Protein AF-D2VV42-F1 (afdb_monomer_lite)

pLDDT: mean 76.94, std 21.97, range [27.59, 98.25]

Radius of gyration: 20.81 Å; chains: 1; bounding box: 46×70×50 Å

Organism: Naegleria gruberi (NCBI:txid5762)

Foldseek 3Di:
DDDDPPVVVVVVVVVVVVVVVLVVVLLLQQLPLPQPVVQDDDDDDPDPQRQQVSQVVSVVVSPDPFWAKKWDAFPVGWIKMKGQLPDPLQVQPPPSVVARIKIFTQDVVVVAQWTFIFGADPVSGTDDTPDIDPDGRRRCPDPLFVPAQAKDDWDADPNGAIWIKHWHDDPTGIMIITGHCVGRCSVVPVPPRVDDSPDPSDNDD

Sequence (205 aa):
MKPTSQLAILLVCALLVSLSHAADDCLDNSYAIPTASLITVNGIPSTVDEGFSILWNTGLKIKSPYFVNIYYGLNNGNFFLLKNCKSTANNGNAYCGTNNFLAYIRHSSNGHNKRVIHQVYSNGTLAERIGLESDDYNTVSKGWYVKADNWTDVYQFASGGSGRTFCKSFSNGVIAVDRDAREPCSACLENSYSVPASRVLQCLN

Structure (mmCIF, N/CA/C/O backbone):
data_AF-D2VV42-F1
#
_entry.id   AF-D2VV42-F1
#
loop_
_atom_site.group_PDB
_atom_site.id
_atom_site.type_symbol
_atom_site.label_atom_id
_atom_site.label_alt_id
_atom_site.label_comp_id
_atom_site.label_asym_id
_atom_site.label_entity_id
_atom_site.label_seq_id
_atom_site.pdbx_PDB_ins_code
_atom_site.Cartn_x
_atom_site.Cartn_y
_atom_site.Cartn_z
_atom_site.occupancy
_atom_site.B_iso_or_equiv
_atom_site.auth_seq_id
_atom_site.auth_comp_id
_atom_site.auth_asym_id
_atom_site.auth_atom_id
_atom_site.pdbx_PDB_model_num
ATOM 1 N N . MET A 1 1 ? 32.390 -54.773 -34.684 1.00 47.22 1 MET A N 1
ATOM 2 C CA . MET A 1 1 ? 32.080 -54.220 -33.348 1.00 47.22 1 MET A CA 1
ATOM 3 C C . MET A 1 1 ? 31.749 -52.741 -33.505 1.00 47.22 1 MET A C 1
ATOM 5 O O . MET A 1 1 ? 32.615 -51.995 -33.935 1.00 47.22 1 MET A O 1
ATOM 9 N N . LYS A 1 2 ? 30.500 -52.330 -33.260 1.00 50.59 2 LYS A N 1
ATOM 10 C CA . LYS A 1 2 ? 30.075 -50.918 -33.275 1.00 50.59 2 LYS A CA 1
ATOM 11 C C . LYS A 1 2 ? 29.173 -50.651 -32.066 1.00 50.59 2 LYS A C 1
ATOM 13 O O . LYS A 1 2 ? 28.019 -51.068 -32.105 1.00 50.59 2 LYS A O 1
ATOM 18 N N . PRO A 1 3 ? 29.658 -49.949 -31.032 1.00 48.72 3 PRO A N 1
ATOM 19 C CA . PRO A 1 3 ? 28.804 -49.298 -30.056 1.00 48.72 3 PRO A CA 1
ATOM 20 C C . PRO A 1 3 ? 29.020 -47.780 -30.154 1.00 48.72 3 PRO A C 1
ATOM 22 O O . PRO A 1 3 ? 29.969 -47.244 -29.596 1.00 48.72 3 PRO A O 1
ATOM 25 N N . THR A 1 4 ? 28.164 -47.075 -30.891 1.00 54.50 4 THR A N 1
ATOM 26 C CA . THR A 1 4 ? 28.181 -45.595 -30.948 1.00 54.50 4 THR A CA 1
ATOM 27 C C . THR A 1 4 ? 26.821 -44.957 -30.660 1.00 54.50 4 THR A C 1
ATOM 29 O O . THR A 1 4 ? 26.697 -43.741 -30.714 1.00 54.50 4 THR A O 1
ATOM 32 N N . SER A 1 5 ? 25.801 -45.735 -30.289 1.00 52.34 5 SER A N 1
ATOM 33 C CA . SER A 1 5 ? 24.443 -45.223 -30.044 1.00 52.34 5 SER A CA 1
ATOM 34 C C . SER A 1 5 ? 24.108 -44.942 -28.574 1.00 52.34 5 SER A C 1
ATOM 36 O O . SER A 1 5 ? 23.157 -44.215 -28.309 1.00 52.34 5 SER A O 1
ATOM 38 N N . GLN A 1 6 ? 24.874 -45.455 -27.604 1.00 47.38 6 GLN A N 1
ATOM 39 C CA . GLN A 1 6 ? 24.572 -45.242 -26.177 1.00 47.38 6 GLN A CA 1
ATOM 40 C C . GLN A 1 6 ? 25.136 -43.928 -25.610 1.00 47.38 6 GLN A C 1
ATOM 42 O O . GLN A 1 6 ? 24.571 -43.382 -24.665 1.00 47.38 6 GLN A O 1
ATOM 47 N N . LEU A 1 7 ? 26.189 -43.365 -26.215 1.00 46.41 7 LEU A N 1
ATOM 48 C CA . LEU A 1 7 ? 26.798 -42.115 -25.742 1.00 46.41 7 LEU A CA 1
ATOM 49 C C . LEU A 1 7 ? 25.931 -40.876 -26.051 1.00 46.41 7 LEU A C 1
ATOM 51 O O . LEU A 1 7 ? 25.959 -39.901 -25.307 1.00 46.41 7 LEU A O 1
ATOM 55 N N . ALA A 1 8 ? 25.116 -40.929 -27.110 1.00 49.75 8 ALA A N 1
ATOM 56 C CA . ALA A 1 8 ? 24.238 -39.824 -27.500 1.00 49.75 8 ALA A CA 1
ATOM 57 C C . ALA A 1 8 ? 23.017 -39.668 -26.571 1.00 49.75 8 ALA A C 1
ATOM 59 O O . ALA A 1 8 ? 22.575 -38.552 -26.321 1.00 49.75 8 ALA A O 1
ATOM 60 N N . ILE A 1 9 ? 22.495 -40.767 -26.015 1.00 47.28 9 ILE A N 1
ATOM 61 C CA . ILE A 1 9 ? 21.303 -40.743 -25.146 1.00 47.28 9 ILE A CA 1
ATOM 62 C C . ILE A 1 9 ? 21.648 -40.198 -23.749 1.00 47.28 9 ILE A C 1
ATOM 64 O O . ILE A 1 9 ? 20.883 -39.423 -23.179 1.00 47.28 9 ILE A O 1
ATOM 68 N N . LEU A 1 10 ? 22.836 -40.520 -23.227 1.00 42.53 10 LEU A N 1
ATOM 69 C CA . LEU A 1 10 ? 23.324 -39.985 -21.950 1.00 42.53 10 LEU A CA 1
ATOM 70 C C . LEU A 1 10 ? 23.607 -38.474 -22.007 1.00 42.53 10 LEU A C 1
ATOM 72 O O . LEU A 1 10 ? 23.344 -37.771 -21.033 1.00 42.53 10 LEU A O 1
ATOM 76 N N . LEU A 1 11 ? 24.070 -37.960 -23.152 1.00 41.50 11 LEU A N 1
ATOM 77 C CA . LEU A 1 11 ? 24.332 -36.529 -23.331 1.00 41.50 11 LEU A CA 1
ATOM 78 C C . LEU A 1 11 ? 23.033 -35.701 -23.400 1.00 41.50 11 LEU A C 1
ATOM 80 O O . LEU A 1 11 ? 22.977 -34.606 -22.848 1.00 41.50 11 LEU A O 1
ATOM 84 N N . VAL A 1 12 ? 21.969 -36.240 -24.009 1.00 46.31 12 VAL A N 1
ATOM 85 C CA . VAL A 1 12 ? 20.653 -35.574 -24.086 1.00 46.31 12 VAL A CA 1
ATOM 86 C C . VAL A 1 12 ? 19.953 -35.541 -22.722 1.00 46.31 12 VAL A C 1
ATOM 88 O O . VAL A 1 12 ? 19.378 -34.515 -22.364 1.00 46.31 12 VAL A O 1
ATOM 91 N N . CYS A 1 13 ? 20.061 -36.600 -21.911 1.00 38.47 13 CYS A N 1
ATOM 92 C CA . CYS A 1 13 ? 19.528 -36.581 -20.544 1.00 38.47 13 CYS A CA 1
ATOM 93 C C . CYS A 1 13 ? 20.287 -35.606 -19.627 1.00 38.47 13 CYS A C 1
ATOM 95 O O . CYS A 1 13 ? 19.654 -34.909 -18.840 1.00 38.47 13 CYS A O 1
ATOM 97 N N . ALA A 1 14 ? 21.614 -35.489 -19.750 1.00 39.91 14 ALA A N 1
ATOM 98 C CA . ALA A 1 14 ? 22.390 -34.528 -18.959 1.00 39.91 14 ALA A CA 1
ATOM 99 C C . ALA A 1 14 ? 22.075 -33.059 -19.322 1.00 39.91 14 ALA A C 1
ATOM 101 O O . ALA A 1 14 ? 22.026 -32.210 -18.434 1.00 39.91 14 ALA A O 1
ATOM 102 N N . LEU A 1 15 ? 21.801 -32.769 -20.601 1.00 37.22 15 LEU A N 1
ATOM 103 C CA . LEU A 1 15 ? 21.380 -31.439 -21.071 1.00 37.22 15 LEU A CA 1
ATOM 104 C C . LEU A 1 15 ? 19.936 -31.076 -20.680 1.00 37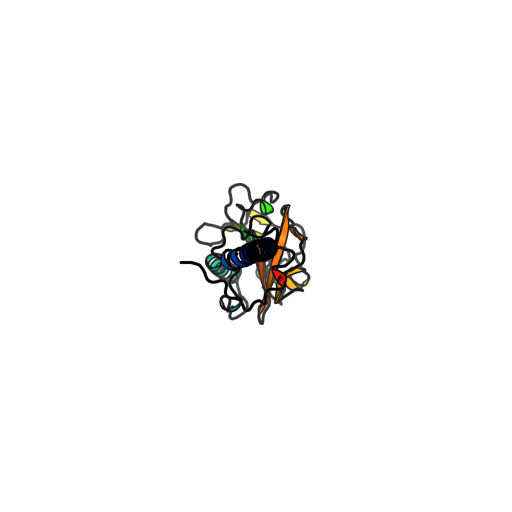.22 15 LEU A C 1
ATOM 106 O O . LEU A 1 15 ? 19.637 -29.905 -20.469 1.00 37.22 15 LEU A O 1
ATOM 110 N N . LEU A 1 16 ? 19.040 -32.059 -20.555 1.00 38.38 16 LEU A N 1
ATOM 111 C CA . LEU A 1 16 ? 17.678 -31.827 -20.057 1.00 38.38 16 LEU A CA 1
ATOM 112 C C . LEU A 1 16 ? 17.644 -31.615 -18.536 1.00 38.38 16 LEU A C 1
ATOM 114 O O . LEU A 1 16 ? 16.846 -30.817 -18.052 1.00 38.38 16 LEU A O 1
ATOM 118 N N . VAL A 1 17 ? 18.539 -32.268 -17.788 1.00 37.47 17 VAL A N 1
ATOM 119 C CA . VAL A 1 17 ? 18.659 -32.080 -16.333 1.00 37.47 17 VAL A CA 1
ATOM 120 C C . VAL A 1 17 ? 19.310 -30.735 -15.985 1.00 37.47 17 VAL A C 1
ATOM 122 O O . VAL A 1 17 ? 18.933 -30.120 -14.992 1.00 37.47 17 VAL A O 1
ATOM 125 N N . SER A 1 18 ? 20.233 -30.201 -16.789 1.00 39.84 18 SER A N 1
ATOM 126 C CA . SER A 1 18 ? 20.786 -28.858 -16.531 1.00 39.84 18 SER A CA 1
ATOM 127 C C . SER A 1 18 ? 19.789 -27.725 -16.817 1.00 39.84 18 SER A C 1
ATOM 129 O O . SER A 1 18 ? 19.848 -26.686 -16.162 1.00 39.84 18 SER A O 1
ATOM 131 N N . LEU A 1 19 ? 18.820 -27.934 -17.717 1.00 41.91 19 LEU A N 1
ATOM 132 C CA . LEU A 1 19 ? 17.713 -26.996 -17.948 1.00 41.91 19 LEU A CA 1
ATOM 133 C C . LEU A 1 19 ? 16.663 -27.013 -16.825 1.00 41.91 19 LEU A C 1
ATOM 135 O O . LEU A 1 19 ? 16.035 -25.984 -16.583 1.00 41.91 19 LEU A O 1
ATOM 139 N N . SER A 1 20 ? 16.488 -28.130 -16.107 1.00 43.78 20 SER A N 1
ATOM 140 C CA . SER A 1 20 ? 15.581 -28.178 -14.951 1.00 43.78 20 SER A CA 1
ATOM 141 C C . SER A 1 20 ? 16.165 -27.514 -13.698 1.00 43.78 20 SER A C 1
ATOM 143 O O . SER A 1 20 ? 15.404 -26.975 -12.905 1.00 43.78 20 SER A O 1
ATOM 145 N N . HIS A 1 21 ? 17.494 -27.469 -13.542 1.00 40.31 21 HIS A N 1
ATOM 146 C CA . HIS A 1 21 ? 18.133 -26.779 -12.409 1.00 40.31 21 HIS A CA 1
ATOM 147 C C . HIS A 1 21 ? 18.085 -25.247 -12.530 1.00 40.31 21 HIS A C 1
ATOM 149 O O . HIS A 1 21 ? 17.990 -24.561 -11.519 1.00 40.31 21 HIS A O 1
ATOM 155 N N . ALA A 1 22 ? 18.049 -24.695 -13.749 1.00 42.72 22 ALA A N 1
ATOM 156 C CA . ALA A 1 22 ? 17.851 -23.255 -13.948 1.00 42.72 22 ALA A CA 1
ATOM 157 C C . ALA A 1 22 ? 16.458 -22.769 -13.490 1.00 42.72 22 ALA A C 1
ATOM 159 O O . ALA A 1 22 ? 16.278 -21.587 -13.204 1.00 42.72 22 ALA A O 1
ATOM 160 N N . ALA A 1 23 ? 15.471 -23.670 -13.411 1.00 47.44 23 ALA A N 1
ATOM 161 C CA . ALA A 1 23 ? 14.153 -23.374 -12.852 1.00 47.44 23 ALA A CA 1
ATOM 162 C C . ALA A 1 23 ? 14.126 -23.454 -11.311 1.00 47.44 23 ALA A C 1
ATOM 164 O O . ALA A 1 23 ? 13.333 -22.744 -10.692 1.00 47.44 23 ALA A O 1
ATOM 165 N N . ASP A 1 24 ? 15.003 -24.257 -10.697 1.00 43.91 24 ASP A N 1
ATOM 166 C CA . ASP A 1 24 ? 15.130 -24.376 -9.237 1.00 43.91 24 ASP A CA 1
ATOM 167 C C . ASP A 1 24 ? 15.982 -23.242 -8.631 1.00 43.91 24 ASP A C 1
ATOM 169 O O . ASP A 1 24 ? 15.582 -22.663 -7.621 1.00 43.91 24 ASP A O 1
ATOM 173 N N . ASP A 1 25 ? 17.053 -22.799 -9.308 1.00 44.59 25 ASP A N 1
ATOM 174 C CA . ASP A 1 25 ? 17.853 -21.611 -8.918 1.00 44.59 25 ASP A CA 1
ATOM 175 C C . ASP A 1 25 ? 17.002 -20.336 -8.817 1.00 44.59 25 ASP A C 1
ATOM 177 O O . ASP A 1 25 ? 17.319 -19.380 -8.101 1.00 44.59 25 ASP A O 1
ATOM 181 N N . CYS A 1 26 ? 15.903 -20.324 -9.564 1.00 44.88 26 CYS A N 1
ATOM 182 C CA . CYS A 1 26 ? 14.943 -19.246 -9.577 1.00 44.88 26 CYS A CA 1
ATOM 183 C C . CYS A 1 26 ? 14.101 -19.158 -8.308 1.00 44.88 26 CYS A C 1
ATOM 185 O O . CYS A 1 26 ? 13.686 -18.070 -7.906 1.00 44.88 26 CYS A O 1
ATOM 187 N N . LEU A 1 27 ? 13.840 -20.299 -7.682 1.00 47.25 27 LEU A N 1
ATOM 188 C CA . LEU A 1 27 ? 13.101 -20.363 -6.437 1.00 47.25 27 LEU A CA 1
ATOM 189 C C . LEU A 1 27 ? 14.026 -19.952 -5.293 1.00 47.25 27 LEU A C 1
ATOM 191 O O . LEU A 1 27 ? 13.675 -19.026 -4.564 1.00 47.25 27 LEU A O 1
ATOM 195 N N . ASP A 1 28 ? 15.235 -20.508 -5.224 1.00 41.66 28 ASP A N 1
ATOM 196 C CA . ASP A 1 28 ? 16.198 -20.229 -4.148 1.00 41.66 28 ASP A CA 1
ATOM 197 C C . ASP A 1 28 ? 16.671 -18.761 -4.103 1.00 41.66 28 ASP A C 1
ATOM 199 O O . ASP A 1 28 ? 16.972 -18.243 -3.029 1.00 41.66 28 ASP A O 1
ATOM 203 N N . ASN A 1 29 ? 16.658 -18.053 -5.243 1.00 41.91 29 ASN A N 1
ATOM 204 C CA . ASN A 1 29 ? 17.020 -16.630 -5.332 1.00 41.91 29 ASN A CA 1
ATOM 205 C C . ASN A 1 29 ? 15.829 -15.671 -5.474 1.00 41.91 29 ASN A C 1
ATOM 207 O O . ASN A 1 29 ? 16.028 -14.450 -5.542 1.00 41.91 29 ASN A O 1
ATOM 211 N N . SER A 1 30 ? 14.592 -16.175 -5.532 1.00 48.41 30 SER A N 1
ATOM 212 C CA . SER A 1 30 ? 13.444 -15.277 -5.436 1.00 48.41 30 SER A CA 1
ATOM 213 C C . SER A 1 30 ? 13.401 -14.760 -4.004 1.00 48.41 30 SER A C 1
ATOM 215 O O . SER A 1 30 ? 13.319 -15.524 -3.045 1.00 48.41 30 SER A O 1
ATOM 217 N N . TYR A 1 31 ? 13.562 -13.445 -3.847 1.00 50.22 31 TYR A N 1
ATOM 218 C CA . TYR A 1 31 ? 13.507 -12.793 -2.545 1.00 50.22 31 TYR A CA 1
ATOM 219 C C . TYR A 1 31 ? 12.128 -13.077 -1.982 1.00 50.22 31 TYR A C 1
ATOM 221 O O . TYR A 1 31 ? 11.159 -12.435 -2.391 1.00 50.22 31 TYR A O 1
ATOM 229 N N . ALA A 1 32 ? 12.051 -14.084 -1.111 1.00 49.62 32 ALA A N 1
ATOM 230 C CA . ALA A 1 32 ? 10.801 -14.554 -0.568 1.00 49.62 32 ALA A CA 1
ATOM 231 C C . ALA A 1 32 ? 10.058 -13.339 -0.035 1.00 49.62 32 ALA A C 1
ATOM 233 O O . ALA A 1 32 ? 10.498 -12.699 0.925 1.00 49.62 32 ALA A O 1
ATOM 234 N N . ILE A 1 33 ? 8.927 -13.013 -0.663 1.00 53.41 33 ILE A N 1
ATOM 235 C CA . ILE A 1 33 ? 7.926 -12.223 0.030 1.00 53.41 33 ILE A CA 1
ATOM 236 C C . ILE A 1 33 ? 7.686 -13.026 1.308 1.00 53.41 33 ILE A C 1
ATOM 238 O O . ILE A 1 33 ? 7.358 -14.212 1.199 1.00 53.41 33 ILE A O 1
ATOM 242 N N . PRO A 1 34 ? 7.985 -12.454 2.488 1.00 50.44 34 PRO A N 1
ATOM 243 C CA . PRO A 1 34 ? 8.077 -13.196 3.723 1.00 50.44 34 PRO A CA 1
ATOM 244 C C . PRO A 1 34 ? 6.831 -14.052 3.843 1.00 50.44 34 PRO A C 1
ATOM 246 O O . PRO A 1 34 ? 5.708 -13.562 3.680 1.00 50.44 34 PRO A O 1
ATOM 249 N N . THR A 1 35 ? 7.050 -15.348 4.053 1.00 50.09 35 THR A N 1
ATOM 250 C CA . THR A 1 35 ? 5.963 -16.286 4.280 1.00 50.09 35 THR A CA 1
ATOM 251 C C . THR A 1 35 ? 5.057 -15.701 5.359 1.00 50.09 35 THR A C 1
ATOM 253 O O . THR A 1 35 ? 5.496 -15.029 6.296 1.00 50.09 35 THR A O 1
ATOM 256 N N . ALA A 1 36 ? 3.757 -15.908 5.184 1.00 44.34 36 ALA A N 1
ATOM 257 C CA . ALA A 1 36 ? 2.694 -15.307 5.982 1.00 44.34 36 ALA A CA 1
ATOM 258 C C . ALA A 1 36 ? 2.865 -15.392 7.510 1.00 44.34 36 ALA A C 1
ATOM 260 O O . ALA A 1 36 ? 2.247 -14.628 8.247 1.00 44.34 36 ALA A O 1
ATOM 261 N N . SER A 1 37 ? 3.707 -16.308 7.984 1.00 51.06 37 SER A N 1
ATOM 262 C CA . SER A 1 37 ? 4.097 -16.481 9.381 1.00 51.06 37 SER A CA 1
ATOM 263 C C . SER A 1 37 ? 4.819 -15.273 9.997 1.00 51.06 37 SER A C 1
ATOM 265 O O . SER A 1 37 ? 4.895 -15.189 11.219 1.00 51.06 37 SER A O 1
ATOM 267 N N . LEU A 1 38 ? 5.332 -14.322 9.204 1.00 51.59 38 LEU A N 1
ATOM 268 C CA . LEU A 1 38 ? 6.046 -13.139 9.714 1.00 51.59 38 LEU A CA 1
ATOM 269 C C . LEU A 1 38 ? 5.153 -11.925 10.024 1.00 51.59 38 LEU A C 1
ATOM 271 O O . LEU A 1 38 ? 5.652 -10.931 10.574 1.00 51.59 38 LEU A O 1
ATOM 275 N N . ILE A 1 39 ? 3.860 -12.001 9.694 1.00 57.41 39 ILE A N 1
ATOM 276 C CA . ILE A 1 39 ? 2.905 -10.892 9.798 1.00 57.41 39 ILE A CA 1
ATOM 277 C C . ILE A 1 39 ? 1.770 -11.295 10.749 1.00 57.41 39 ILE A C 1
ATOM 279 O O . ILE A 1 39 ? 0.619 -11.468 10.359 1.00 57.41 39 ILE A O 1
ATOM 283 N N . THR A 1 40 ? 2.092 -11.459 12.032 1.00 61.00 40 THR A N 1
ATOM 284 C CA . THR A 1 40 ? 1.061 -11.506 13.076 1.00 61.00 40 THR A CA 1
ATOM 285 C C . THR A 1 40 ? 0.677 -10.073 13.416 1.00 61.00 40 THR A C 1
ATOM 287 O O . THR A 1 40 ? 1.387 -9.399 14.162 1.00 61.00 40 THR A O 1
ATOM 290 N N . VAL A 1 41 ? -0.426 -9.585 12.846 1.00 67.25 41 VAL A N 1
ATOM 291 C CA . VAL A 1 41 ? -1.007 -8.300 13.249 1.00 67.25 41 VAL A CA 1
ATOM 292 C C . VAL A 1 41 ? -2.114 -8.560 14.258 1.00 67.25 41 VAL A C 1
ATOM 294 O O . VAL A 1 41 ? -3.165 -9.104 13.922 1.00 67.25 41 VAL A O 1
ATOM 297 N N . ASN A 1 42 ? -1.861 -8.184 15.509 1.00 75.00 42 ASN A N 1
ATOM 298 C CA . ASN A 1 42 ? -2.851 -8.267 16.573 1.00 75.00 42 ASN A CA 1
ATOM 299 C C . ASN A 1 42 ? -3.656 -6.966 16.606 1.00 75.00 42 ASN A C 1
ATOM 301 O O . ASN A 1 42 ? -3.121 -5.917 16.950 1.00 75.00 42 ASN A O 1
ATOM 305 N N . GLY A 1 43 ? -4.943 -7.051 16.274 1.00 78.69 43 GLY A N 1
ATOM 306 C CA . GLY A 1 43 ? -5.871 -5.923 16.355 1.00 78.69 43 GLY A CA 1
ATOM 307 C C . GLY A 1 43 ? -5.999 -5.098 15.074 1.00 78.69 43 GLY A C 1
ATOM 308 O O . GLY A 1 43 ? -5.382 -5.375 14.046 1.00 78.69 43 GLY A O 1
ATOM 309 N N . ILE A 1 44 ? -6.888 -4.110 15.136 1.00 87.69 44 ILE A N 1
ATOM 310 C CA . ILE A 1 44 ? -7.107 -3.109 14.090 1.00 87.69 44 ILE A CA 1
ATOM 311 C C . ILE A 1 44 ? -6.420 -1.835 14.584 1.00 87.69 44 ILE A C 1
ATOM 313 O O . ILE A 1 44 ? -6.759 -1.399 15.685 1.00 87.69 44 ILE A O 1
ATOM 317 N N . PRO A 1 45 ? -5.492 -1.233 13.817 1.00 91.94 45 PRO A N 1
ATOM 318 C CA . PRO A 1 45 ? -4.862 0.008 14.234 1.00 91.94 45 PRO A CA 1
ATOM 319 C C . PRO A 1 45 ? -5.926 1.081 14.458 1.00 91.94 45 PRO A C 1
ATOM 321 O O . PRO A 1 45 ? -6.817 1.286 13.627 1.00 91.94 45 PRO A O 1
ATOM 324 N N . SER A 1 46 ? -5.823 1.748 15.597 1.00 93.19 46 SER A N 1
ATOM 325 C CA . SER A 1 46 ? -6.725 2.819 16.016 1.00 93.19 46 SER A CA 1
ATOM 326 C C . SER A 1 46 ? -6.334 4.173 15.422 1.00 93.19 46 SER A C 1
ATOM 328 O O . SER A 1 46 ? -7.172 5.067 15.291 1.00 93.19 46 SER A O 1
ATOM 330 N N . THR A 1 47 ? -5.065 4.317 15.028 1.00 96.00 47 THR A N 1
ATOM 331 C CA . THR A 1 47 ? -4.499 5.549 14.476 1.00 96.00 47 THR A CA 1
ATOM 332 C C . THR A 1 47 ? -3.777 5.311 13.152 1.00 96.00 47 THR A C 1
ATOM 334 O O . THR A 1 47 ? -3.391 4.190 12.806 1.00 96.00 47 THR A O 1
ATOM 337 N N . VAL A 1 48 ? -3.564 6.403 12.413 1.00 95.75 48 VAL A N 1
ATOM 338 C CA . VAL A 1 48 ? -2.773 6.399 11.178 1.00 95.75 48 VAL A CA 1
ATOM 339 C C . VAL A 1 48 ? -1.333 5.948 11.444 1.00 95.75 48 VAL A C 1
ATOM 341 O O . VAL A 1 48 ? -0.827 5.090 10.721 1.00 95.75 48 VAL A O 1
ATOM 344 N N . ASP A 1 49 ? -0.706 6.473 12.497 1.00 94.81 49 ASP A N 1
ATOM 345 C CA . ASP A 1 49 ? 0.690 6.175 12.831 1.00 94.81 49 ASP A CA 1
ATOM 346 C C . ASP A 1 49 ? 0.885 4.716 13.245 1.00 94.81 49 ASP A C 1
ATOM 348 O O . ASP A 1 49 ? 1.854 4.077 12.831 1.00 94.81 49 ASP A O 1
ATOM 352 N N . GLU A 1 50 ? -0.056 4.154 14.007 1.00 93.69 50 GLU A N 1
ATOM 353 C CA . GLU A 1 50 ? -0.045 2.740 14.386 1.00 93.69 50 GLU A CA 1
ATOM 354 C C . GLU A 1 50 ? -0.144 1.839 13.146 1.00 93.69 50 GLU A C 1
ATOM 356 O O . GLU A 1 50 ? 0.687 0.949 12.944 1.00 93.69 50 GLU A O 1
ATOM 361 N N . GLY A 1 51 ? -1.121 2.105 12.272 1.00 92.31 51 GLY A N 1
ATOM 362 C CA . GLY A 1 51 ? -1.321 1.319 11.055 1.00 92.31 51 GLY A CA 1
ATOM 363 C C . GLY A 1 51 ? -0.146 1.415 10.085 1.00 92.31 51 GLY A C 1
ATOM 364 O O . GLY A 1 51 ? 0.267 0.406 9.509 1.00 92.31 51 GLY A O 1
ATOM 365 N N . PHE A 1 52 ? 0.447 2.603 9.949 1.00 94.12 52 PHE A N 1
ATOM 366 C CA . PHE A 1 52 ? 1.630 2.782 9.116 1.00 94.12 52 PHE A CA 1
ATOM 367 C C . PHE A 1 52 ? 2.878 2.129 9.719 1.00 94.12 52 PHE A C 1
ATOM 369 O O . PHE A 1 52 ? 3.640 1.502 8.988 1.00 94.12 52 PHE A O 1
ATOM 376 N N . SER A 1 53 ? 3.063 2.190 11.040 1.00 91.69 53 SER A N 1
ATOM 377 C CA . SER A 1 53 ? 4.187 1.530 11.718 1.00 91.69 53 SER A CA 1
ATOM 378 C C . SER A 1 53 ? 4.167 0.013 11.511 1.00 91.69 53 SER A C 1
ATOM 380 O O . SER A 1 53 ? 5.210 -0.594 11.263 1.00 91.69 53 SER A O 1
ATOM 382 N N . ILE A 1 54 ? 2.982 -0.609 11.542 1.00 88.62 54 ILE A N 1
ATOM 383 C CA . ILE A 1 54 ? 2.805 -2.035 11.218 1.00 88.62 54 ILE A CA 1
ATOM 384 C C . ILE A 1 54 ? 3.262 -2.325 9.781 1.00 88.62 54 ILE A C 1
ATOM 386 O O . ILE A 1 54 ? 4.031 -3.263 9.543 1.00 88.62 54 ILE A O 1
ATOM 390 N N . LEU A 1 55 ? 2.821 -1.506 8.823 1.00 90.25 55 LEU A N 1
ATOM 391 C CA . LEU A 1 55 ? 3.178 -1.653 7.413 1.00 90.25 55 LEU A CA 1
ATOM 392 C C . LEU A 1 55 ? 4.683 -1.459 7.177 1.00 90.25 55 LEU A C 1
ATOM 394 O O . LEU A 1 55 ? 5.306 -2.267 6.489 1.00 90.25 55 LEU A O 1
ATOM 398 N N . TRP A 1 56 ? 5.280 -0.426 7.773 1.00 90.25 56 TRP A N 1
ATOM 399 C CA . TRP A 1 56 ? 6.706 -0.128 7.660 1.00 90.25 56 TRP A CA 1
ATOM 400 C C . TRP A 1 56 ? 7.569 -1.260 8.219 1.00 90.25 56 TRP A C 1
ATOM 402 O O . TRP A 1 56 ? 8.456 -1.764 7.530 1.00 90.25 56 TRP A O 1
ATOM 412 N N . ASN A 1 57 ? 7.260 -1.730 9.430 1.00 86.00 57 ASN A N 1
ATOM 413 C CA . ASN A 1 57 ? 7.968 -2.851 10.050 1.00 86.00 57 ASN A CA 1
ATOM 414 C C . ASN A 1 57 ? 7.824 -4.142 9.238 1.00 86.00 57 ASN A C 1
ATOM 416 O O . ASN A 1 57 ? 8.748 -4.955 9.200 1.00 86.00 57 ASN A O 1
ATOM 420 N N . THR A 1 58 ? 6.690 -4.324 8.557 1.00 80.12 58 THR A N 1
ATOM 421 C CA . THR A 1 58 ? 6.523 -5.419 7.599 1.00 80.12 58 THR A CA 1
ATOM 422 C C . THR A 1 58 ? 7.450 -5.236 6.398 1.00 80.12 58 THR A C 1
ATOM 424 O O . THR A 1 58 ? 8.169 -6.166 6.046 1.00 80.12 58 THR A O 1
ATOM 427 N N . GLY A 1 59 ? 7.517 -4.034 5.820 1.00 77.31 59 GLY A N 1
ATOM 428 C CA . GLY A 1 59 ? 8.411 -3.724 4.702 1.00 77.31 59 GLY A CA 1
ATOM 429 C C . GLY A 1 59 ? 9.893 -3.923 5.008 1.00 77.31 59 GLY A C 1
ATOM 430 O O . GLY A 1 59 ? 10.607 -4.505 4.193 1.00 77.31 59 GLY A O 1
ATOM 431 N N . LEU A 1 60 ? 10.346 -3.548 6.207 1.00 73.75 60 LEU A N 1
ATOM 432 C CA . LEU A 1 60 ? 11.726 -3.792 6.646 1.00 73.75 60 LEU A CA 1
ATOM 433 C C . LEU A 1 60 ? 12.096 -5.283 6.662 1.00 73.75 60 LEU A C 1
ATOM 435 O O . LEU A 1 60 ? 13.250 -5.634 6.415 1.00 73.75 60 LEU A O 1
ATOM 439 N N . LYS A 1 61 ? 11.129 -6.169 6.929 1.00 70.19 61 LYS A N 1
ATOM 440 C CA . LYS A 1 61 ? 11.352 -7.622 6.919 1.00 70.19 61 LYS A CA 1
ATOM 441 C C . LYS A 1 61 ? 11.444 -8.201 5.511 1.00 70.19 61 LYS A C 1
ATOM 443 O O . LYS A 1 61 ? 12.107 -9.218 5.345 1.00 70.19 61 LYS A O 1
ATOM 448 N N . ILE A 1 62 ? 10.812 -7.571 4.518 1.00 68.12 62 ILE A N 1
ATOM 449 C CA . ILE A 1 62 ? 10.772 -8.085 3.142 1.00 68.12 62 ILE A CA 1
ATOM 450 C C . ILE A 1 62 ? 12.179 -8.137 2.533 1.00 68.12 62 ILE A C 1
ATOM 452 O O . ILE A 1 62 ? 12.431 -9.019 1.724 1.00 68.12 62 ILE A O 1
ATOM 456 N N . LYS A 1 63 ? 13.100 -7.230 2.918 1.00 69.69 63 LYS A N 1
ATOM 457 C CA . LYS A 1 63 ? 14.516 -7.149 2.466 1.00 69.69 63 LYS A CA 1
ATOM 458 C C . LYS A 1 63 ? 14.753 -7.304 0.948 1.00 69.69 63 LYS A C 1
ATOM 460 O O . LYS A 1 63 ? 15.894 -7.427 0.511 1.00 69.69 63 LYS A O 1
ATOM 465 N N . SER A 1 64 ? 13.699 -7.258 0.138 1.00 73.25 64 SER A N 1
ATOM 466 C CA . SER A 1 64 ? 13.755 -7.452 -1.303 1.00 73.25 64 SER A CA 1
ATOM 467 C C . SER A 1 64 ? 14.071 -6.123 -1.974 1.00 73.25 64 SER A C 1
ATOM 469 O O . SER A 1 64 ? 13.357 -5.150 -1.743 1.00 73.25 64 SER A O 1
ATOM 471 N N . PRO A 1 65 ? 15.081 -6.031 -2.847 1.00 76.12 65 PRO A N 1
ATOM 472 C CA . PRO A 1 65 ? 15.283 -4.830 -3.652 1.00 76.12 65 PRO A CA 1
ATOM 473 C C . PRO A 1 65 ? 14.206 -4.670 -4.744 1.00 76.12 65 PRO A C 1
ATOM 475 O O . PRO A 1 65 ? 14.133 -3.620 -5.386 1.00 76.12 65 PRO A O 1
ATOM 478 N N . TYR A 1 66 ? 13.359 -5.686 -4.950 1.00 79.06 66 TYR A N 1
ATOM 479 C CA . TYR A 1 66 ? 12.390 -5.752 -6.046 1.00 79.06 66 TYR A CA 1
ATOM 480 C C . TYR A 1 66 ? 10.954 -5.422 -5.642 1.00 79.06 66 TYR A C 1
ATOM 482 O O . TYR A 1 66 ? 10.101 -5.311 -6.524 1.00 79.06 66 TYR A O 1
ATOM 490 N N . PHE A 1 67 ? 10.665 -5.216 -4.350 1.00 85.50 67 PHE A N 1
ATOM 491 C CA . PHE A 1 67 ? 9.309 -4.826 -3.962 1.00 85.50 67 PHE A CA 1
ATOM 492 C C . PHE A 1 67 ? 8.950 -3.465 -4.573 1.00 85.50 67 PHE A C 1
ATOM 494 O O . PHE A 1 67 ? 9.745 -2.514 -4.575 1.00 85.50 67 PHE A O 1
ATOM 501 N N . VAL A 1 68 ? 7.725 -3.378 -5.085 1.00 90.88 68 VAL A N 1
ATOM 502 C CA . VAL A 1 68 ? 7.204 -2.160 -5.720 1.00 90.88 68 VAL A CA 1
ATOM 503 C C . VAL A 1 68 ? 6.303 -1.407 -4.753 1.00 90.88 68 VAL A C 1
ATOM 505 O O . VAL A 1 68 ? 6.494 -0.214 -4.507 1.00 90.88 68 VAL A O 1
ATOM 508 N N . ASN A 1 69 ? 5.329 -2.113 -4.187 1.00 93.62 69 ASN A N 1
ATOM 509 C CA . ASN A 1 69 ? 4.363 -1.587 -3.237 1.00 93.62 69 ASN A CA 1
ATOM 510 C C . ASN A 1 69 ? 4.060 -2.650 -2.177 1.00 93.62 69 ASN A C 1
ATOM 512 O O . ASN A 1 69 ? 4.073 -3.845 -2.469 1.00 93.62 69 ASN A O 1
ATOM 516 N N . ILE A 1 70 ? 3.737 -2.208 -0.967 1.00 92.56 70 ILE A N 1
ATOM 517 C CA . ILE A 1 70 ? 3.208 -3.051 0.108 1.00 92.56 70 ILE A CA 1
ATOM 518 C C . ILE A 1 70 ? 1.867 -2.457 0.512 1.00 92.56 70 ILE A C 1
ATOM 520 O O . ILE A 1 70 ? 1.757 -1.243 0.681 1.00 92.56 70 ILE A O 1
ATOM 524 N N . TYR A 1 71 ? 0.865 -3.309 0.668 1.00 92.94 71 TYR A N 1
ATOM 525 C CA . TYR A 1 71 ? -0.517 -2.963 0.958 1.00 92.94 71 TYR A CA 1
ATOM 526 C C . TYR A 1 71 ? -0.906 -3.530 2.314 1.00 92.94 71 TYR A C 1
ATOM 528 O O . TYR A 1 71 ? -0.572 -4.667 2.635 1.00 92.94 71 TYR A O 1
ATOM 536 N N . TYR A 1 72 ? -1.681 -2.769 3.072 1.00 93.94 72 TYR A N 1
ATOM 537 C CA . TYR A 1 72 ? -2.340 -3.229 4.282 1.00 93.94 72 TYR A CA 1
ATOM 538 C C . TYR A 1 72 ? -3.765 -2.684 4.290 1.00 93.94 72 TYR A C 1
ATOM 540 O O . TYR A 1 72 ? -3.993 -1.493 4.503 1.00 93.94 72 TYR A O 1
ATOM 548 N N . GLY A 1 73 ? -4.720 -3.551 3.958 1.00 95.12 73 GLY A N 1
ATOM 549 C CA . GLY A 1 73 ? -6.143 -3.236 3.891 1.00 95.12 73 GLY A CA 1
ATOM 550 C C . GLY A 1 73 ? -6.916 -3.916 5.011 1.00 95.12 73 GLY A C 1
ATOM 551 O O . GLY A 1 73 ? -6.662 -5.074 5.323 1.00 95.12 73 GLY A O 1
ATOM 552 N N . LEU A 1 74 ? -7.900 -3.220 5.572 1.00 95.75 74 LEU A N 1
ATOM 553 C CA . LEU A 1 74 ? -8.702 -3.669 6.710 1.00 95.75 74 LEU A CA 1
ATOM 554 C C . LEU A 1 74 ? -10.175 -3.847 6.329 1.00 95.75 74 LEU A C 1
ATOM 556 O O . LEU A 1 74 ? -10.680 -3.165 5.437 1.00 95.75 74 LEU A O 1
ATOM 560 N N . ASN A 1 75 ? -10.882 -4.726 7.046 1.00 96.06 75 ASN A N 1
ATOM 561 C CA . ASN A 1 75 ? -12.308 -5.018 6.814 1.00 96.06 75 ASN A CA 1
ATOM 562 C C . ASN A 1 75 ? -13.209 -3.779 6.976 1.00 96.06 75 ASN A C 1
ATOM 564 O O . ASN A 1 75 ? -14.251 -3.675 6.338 1.00 96.06 75 ASN A O 1
ATOM 568 N N . ASN A 1 76 ? -12.792 -2.803 7.790 1.00 95.88 76 ASN A N 1
ATOM 569 C CA . ASN A 1 76 ? -13.479 -1.512 7.948 1.00 95.88 76 ASN A CA 1
ATOM 570 C C . ASN A 1 76 ? -13.174 -0.511 6.806 1.00 95.88 76 ASN A C 1
ATOM 572 O O . ASN A 1 76 ? -13.498 0.679 6.883 1.00 95.88 76 ASN A O 1
ATOM 576 N N . GLY A 1 77 ? -12.494 -0.976 5.757 1.00 96.94 77 GLY A N 1
ATOM 577 C CA . GLY A 1 77 ? -12.079 -0.205 4.597 1.00 96.94 77 GLY A CA 1
ATOM 578 C C . GLY A 1 77 ? -10.802 0.607 4.797 1.00 96.94 77 GLY A C 1
ATOM 579 O O . GLY A 1 77 ? -10.348 1.221 3.833 1.00 96.94 77 GLY A O 1
ATOM 580 N N . ASN A 1 78 ? -10.220 0.679 6.002 1.00 97.62 78 ASN A N 1
ATOM 581 C CA . ASN A 1 78 ? -8.960 1.400 6.201 1.00 97.62 78 ASN A CA 1
ATOM 582 C C . ASN A 1 78 ? -7.849 0.767 5.357 1.00 97.62 78 ASN A C 1
ATOM 584 O O . ASN A 1 78 ? -7.848 -0.436 5.096 1.00 97.62 78 ASN A O 1
ATOM 588 N N . PHE A 1 79 ? -6.931 1.600 4.889 1.00 97.62 79 PHE A N 1
ATOM 589 C CA . PHE A 1 79 ? -5.924 1.218 3.920 1.00 97.62 79 PHE A CA 1
ATOM 590 C C . PHE A 1 79 ? -4.647 2.011 4.107 1.00 97.62 79 PHE A C 1
ATOM 592 O O . PHE A 1 79 ? -4.675 3.233 4.257 1.00 97.62 79 PHE A O 1
ATOM 599 N N . PHE A 1 80 ? -3.536 1.299 4.013 1.00 97.31 80 PHE A N 1
ATOM 600 C CA . PHE A 1 80 ? -2.193 1.835 4.064 1.00 97.31 80 PHE A CA 1
ATOM 601 C C . PHE A 1 80 ? -1.395 1.213 2.923 1.00 97.31 80 PHE A C 1
ATOM 603 O O . PHE A 1 80 ? -1.462 0.003 2.697 1.00 97.31 80 PHE A O 1
ATOM 610 N N . LEU A 1 81 ? -0.630 2.029 2.209 1.00 96.62 81 LEU A N 1
ATOM 611 C CA . LEU A 1 81 ? 0.295 1.551 1.193 1.00 96.62 81 LEU A CA 1
ATOM 612 C C . LEU A 1 81 ? 1.637 2.248 1.307 1.00 96.62 81 LEU A C 1
ATOM 614 O O . LEU A 1 81 ? 1.683 3.471 1.332 1.00 96.62 81 LEU A O 1
ATOM 618 N N . LEU A 1 82 ? 2.706 1.454 1.318 1.00 95.69 82 LEU A N 1
ATOM 619 C CA . LEU A 1 82 ? 4.085 1.904 1.229 1.00 95.69 82 LEU A CA 1
ATOM 620 C C . LEU A 1 82 ? 4.548 1.680 -0.206 1.00 95.69 82 LEU A C 1
ATOM 622 O O . LEU A 1 82 ? 4.617 0.545 -0.677 1.00 95.69 82 LEU A O 1
ATOM 626 N N . LYS A 1 83 ? 4.846 2.770 -0.903 1.00 95.25 83 LYS A N 1
ATOM 627 C CA . LYS A 1 83 ? 5.272 2.777 -2.302 1.00 95.25 83 LYS A CA 1
ATOM 628 C C . LYS A 1 83 ? 6.770 3.031 -2.386 1.00 95.25 83 LYS A C 1
ATOM 630 O O . LYS A 1 83 ? 7.244 4.025 -1.839 1.00 95.25 83 LYS A O 1
ATOM 635 N N . ASN A 1 84 ? 7.499 2.169 -3.092 1.00 93.12 84 ASN A N 1
ATOM 636 C CA . ASN A 1 84 ? 8.924 2.341 -3.370 1.00 93.12 84 ASN A CA 1
ATOM 637 C C . ASN A 1 84 ? 9.127 3.200 -4.622 1.00 93.12 84 ASN A C 1
ATOM 639 O O . ASN A 1 84 ? 8.958 2.721 -5.745 1.00 93.12 84 ASN A O 1
ATOM 643 N N . CYS A 1 85 ? 9.525 4.455 -4.450 1.00 94.06 85 CYS A N 1
ATOM 644 C CA . CYS A 1 85 ? 9.716 5.379 -5.567 1.00 94.06 85 CYS A CA 1
ATOM 645 C C . CYS A 1 85 ? 10.999 5.135 -6.367 1.00 94.06 85 CYS A C 1
ATOM 647 O O . CYS A 1 85 ? 11.154 5.697 -7.444 1.00 94.06 85 CYS A O 1
ATOM 649 N N . LYS A 1 86 ? 11.888 4.252 -5.897 1.00 91.69 86 LYS A N 1
ATOM 650 C CA . LYS A 1 86 ? 13.031 3.775 -6.692 1.00 91.69 86 LYS A CA 1
ATOM 651 C C . LYS A 1 86 ? 12.650 2.661 -7.666 1.00 91.69 86 LYS A C 1
ATOM 653 O O . LYS A 1 86 ? 13.468 2.265 -8.494 1.00 91.69 86 LYS A O 1
ATOM 658 N N . SER A 1 87 ? 11.442 2.105 -7.552 1.00 90.00 87 SER A N 1
ATOM 659 C CA . SER A 1 87 ? 10.942 1.159 -8.544 1.00 90.00 87 SER A CA 1
ATOM 660 C C . SER A 1 87 ? 10.574 1.889 -9.829 1.00 90.00 87 SER A C 1
ATOM 662 O O . SER A 1 87 ? 9.788 2.833 -9.807 1.00 90.00 87 SER A O 1
ATOM 664 N N . THR A 1 88 ? 11.058 1.382 -10.963 1.00 90.50 88 THR A N 1
ATOM 665 C CA . THR A 1 88 ? 10.687 1.893 -12.288 1.00 90.50 88 THR A CA 1
ATOM 666 C C . THR A 1 88 ? 9.191 1.758 -12.572 1.00 90.50 88 THR A C 1
ATOM 668 O O . THR A 1 88 ? 8.642 2.547 -13.337 1.00 90.50 88 THR A O 1
ATOM 671 N N . ALA A 1 89 ? 8.505 0.814 -11.919 1.00 90.25 89 ALA A N 1
ATOM 672 C CA . ALA A 1 89 ? 7.052 0.673 -11.981 1.00 90.25 89 ALA A CA 1
ATOM 673 C C . ALA A 1 89 ? 6.300 1.814 -11.261 1.00 90.25 89 ALA A C 1
ATOM 675 O O . ALA A 1 89 ? 5.094 1.969 -11.407 1.00 90.25 89 ALA A O 1
ATOM 676 N N . ASN A 1 90 ? 6.998 2.660 -10.503 1.00 93.31 90 ASN A N 1
ATOM 677 C CA . ASN A 1 90 ? 6.419 3.841 -9.871 1.00 93.31 90 ASN A CA 1
ATOM 678 C C . ASN A 1 90 ? 6.853 5.162 -10.530 1.00 93.31 90 ASN A C 1
ATOM 680 O O . ASN A 1 90 ? 6.442 6.219 -10.056 1.00 93.31 90 ASN A O 1
ATOM 684 N N . ASN A 1 91 ? 7.605 5.131 -11.639 1.00 89.56 91 ASN A N 1
ATOM 685 C CA . ASN A 1 91 ? 8.103 6.341 -12.311 1.00 89.56 91 ASN A CA 1
ATOM 686 C C . ASN A 1 91 ? 6.992 7.258 -12.847 1.00 89.56 91 ASN A C 1
ATOM 688 O O . ASN A 1 91 ? 7.207 8.458 -12.978 1.00 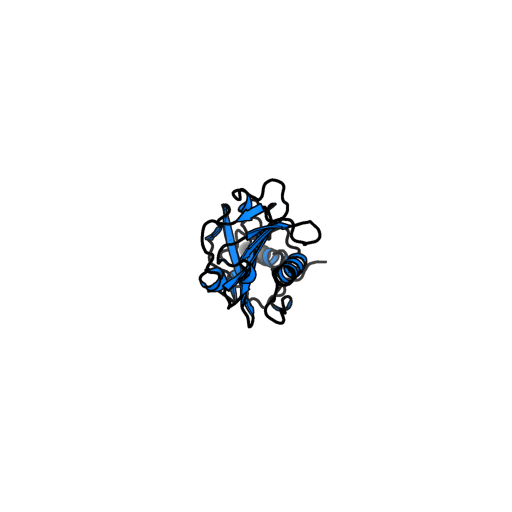89.56 91 ASN A O 1
ATOM 692 N N . GLY A 1 92 ? 5.805 6.722 -13.152 1.00 90.06 92 GLY A N 1
ATOM 693 C CA . GLY A 1 92 ? 4.655 7.528 -13.577 1.00 90.06 92 GLY A CA 1
ATOM 694 C C . GLY A 1 92 ? 3.947 8.247 -12.425 1.00 90.06 92 GLY A C 1
ATOM 695 O O . GLY A 1 92 ? 2.988 8.980 -12.651 1.00 90.06 92 GLY A O 1
ATOM 696 N N . ASN A 1 93 ? 4.378 8.038 -11.179 1.00 93.69 93 ASN A N 1
ATOM 697 C CA . ASN A 1 93 ? 3.775 8.679 -10.024 1.00 93.69 93 ASN A CA 1
ATOM 698 C C . ASN A 1 93 ? 4.310 10.106 -9.840 1.00 93.69 93 ASN A C 1
ATOM 700 O O . ASN A 1 93 ? 5.475 10.296 -9.491 1.00 93.69 93 ASN A O 1
ATOM 704 N N . ALA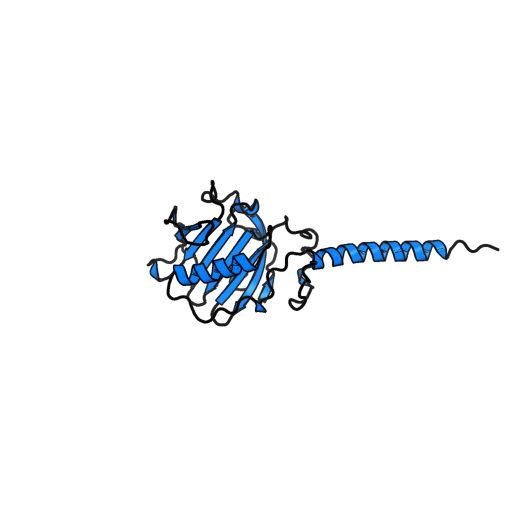 A 1 94 ? 3.438 11.105 -9.990 1.00 94.50 94 ALA A N 1
ATOM 705 C CA . ALA A 1 94 ? 3.807 12.518 -9.878 1.00 94.50 94 ALA A CA 1
ATOM 706 C C . ALA A 1 94 ? 4.429 12.904 -8.520 1.00 94.50 94 ALA A C 1
ATOM 708 O O . ALA A 1 94 ? 5.193 13.862 -8.447 1.00 94.50 94 ALA A O 1
ATOM 709 N N . TYR A 1 95 ? 4.142 12.152 -7.452 1.00 95.62 95 TYR A N 1
ATOM 710 C CA . TYR A 1 95 ? 4.667 12.421 -6.112 1.00 95.62 95 TYR A CA 1
ATOM 711 C C . TYR A 1 95 ? 6.017 11.746 -5.844 1.00 95.62 95 TYR A C 1
ATOM 713 O O . TYR A 1 95 ? 6.649 12.039 -4.827 1.00 95.62 95 TYR A O 1
ATOM 721 N N . CYS A 1 96 ? 6.467 10.828 -6.710 1.00 94.88 96 CYS A N 1
ATOM 722 C CA . CYS A 1 96 ? 7.710 10.107 -6.456 1.00 94.88 96 CYS A CA 1
ATOM 723 C C . CYS A 1 96 ? 8.944 11.001 -6.572 1.00 94.88 96 CYS A C 1
ATOM 725 O O . CYS A 1 96 ? 9.820 10.851 -5.734 1.00 94.88 96 CYS A O 1
ATOM 727 N N . GLY A 1 97 ? 8.976 11.972 -7.496 1.00 90.50 97 GLY A N 1
ATOM 728 C CA . GLY A 1 97 ? 9.977 13.051 -7.549 1.00 90.50 97 GLY A CA 1
ATOM 729 C C . GLY A 1 97 ? 11.372 12.663 -7.033 1.00 90.50 97 GLY A C 1
ATOM 730 O O . GLY A 1 97 ? 12.034 11.797 -7.598 1.00 90.50 97 GLY A O 1
ATOM 731 N N . THR A 1 98 ? 11.796 13.290 -5.931 1.00 91.00 98 THR A N 1
ATOM 732 C CA . THR A 1 98 ? 13.038 12.981 -5.190 1.00 91.00 98 THR A CA 1
ATOM 733 C C . THR A 1 98 ? 12.815 12.099 -3.952 1.00 91.00 98 THR A C 1
ATOM 735 O O . THR A 1 98 ? 13.746 11.841 -3.187 1.00 91.00 98 THR A O 1
ATOM 738 N N . ASN A 1 99 ? 11.585 11.640 -3.724 1.00 93.50 99 ASN A N 1
ATOM 739 C CA . ASN A 1 99 ? 11.216 10.824 -2.577 1.00 93.50 99 ASN A CA 1
ATOM 740 C C . ASN A 1 99 ? 11.706 9.384 -2.754 1.00 93.50 99 ASN A C 1
ATOM 742 O O . ASN A 1 99 ? 11.603 8.798 -3.826 1.00 93.50 99 ASN A O 1
ATOM 746 N N . ASN A 1 100 ? 12.184 8.770 -1.670 1.00 93.38 100 ASN A N 1
ATOM 747 C CA . ASN A 1 100 ? 12.500 7.338 -1.673 1.00 93.38 100 ASN A CA 1
ATOM 748 C C . ASN A 1 100 ? 11.234 6.489 -1.514 1.00 93.38 100 ASN A C 1
ATOM 750 O O . ASN A 1 100 ? 11.080 5.456 -2.167 1.00 93.38 100 ASN A O 1
ATOM 754 N N . PHE A 1 101 ? 10.330 6.942 -0.645 1.00 95.38 101 PHE A N 1
ATOM 755 C CA . PHE A 1 101 ? 9.114 6.236 -0.280 1.00 95.38 101 PHE A CA 1
ATOM 756 C C . PHE A 1 101 ? 7.950 7.209 -0.117 1.00 95.38 101 PHE A C 1
ATOM 758 O O . PHE A 1 101 ? 8.128 8.345 0.329 1.00 95.38 101 PHE A O 1
ATOM 765 N N . LEU A 1 102 ? 6.755 6.726 -0.441 1.00 97.06 102 LEU A N 1
ATOM 766 C CA . LEU A 1 102 ? 5.494 7.419 -0.198 1.00 97.06 102 LEU A CA 1
ATOM 767 C C . LEU A 1 102 ? 4.544 6.520 0.581 1.00 97.06 102 LEU A C 1
ATOM 769 O O . LEU A 1 102 ? 4.531 5.303 0.375 1.00 97.06 102 LEU A O 1
ATOM 773 N N . ALA A 1 103 ? 3.703 7.134 1.405 1.00 97.88 103 ALA A N 1
ATOM 774 C CA . ALA A 1 103 ? 2.581 6.475 2.045 1.00 97.88 103 ALA A CA 1
ATOM 775 C C . ALA A 1 103 ? 1.266 6.972 1.443 1.00 97.88 103 ALA A C 1
ATOM 777 O O . ALA A 1 103 ? 1.037 8.176 1.358 1.00 97.88 103 ALA A O 1
ATOM 778 N N . TYR A 1 104 ? 0.397 6.045 1.048 1.00 97.94 104 TYR A N 1
ATOM 779 C CA . TYR A 1 104 ? -0.971 6.339 0.624 1.00 97.94 104 TYR A CA 1
ATOM 780 C C . TYR A 1 104 ? -1.920 5.773 1.671 1.00 97.94 104 TYR A C 1
ATOM 782 O O . TYR A 1 104 ? -1.982 4.556 1.852 1.00 97.94 104 TYR A O 1
ATOM 790 N N . ILE A 1 105 ? -2.648 6.645 2.361 1.00 98.25 105 ILE A N 1
ATOM 791 C CA . ILE A 1 105 ? -3.399 6.278 3.562 1.00 98.25 105 ILE A CA 1
ATOM 792 C C . ILE A 1 105 ? -4.854 6.706 3.425 1.00 98.25 105 ILE A C 1
ATOM 794 O O . ILE A 1 105 ? -5.159 7.889 3.290 1.00 98.25 105 ILE A O 1
ATOM 798 N N . ARG A 1 106 ? -5.771 5.745 3.515 1.00 97.88 106 ARG A N 1
ATOM 799 C CA . ARG A 1 106 ? -7.200 5.996 3.725 1.00 97.88 106 ARG A CA 1
ATOM 800 C C . ARG A 1 106 ? -7.554 5.487 5.114 1.00 97.88 106 ARG A C 1
ATOM 802 O O . ARG A 1 106 ? -7.541 4.286 5.360 1.00 97.88 106 ARG A O 1
ATOM 809 N N . HIS A 1 107 ? -7.876 6.401 6.018 1.00 97.81 107 HIS A N 1
ATOM 810 C CA . HIS A 1 107 ? -8.248 6.087 7.392 1.00 97.81 107 HIS A CA 1
ATOM 811 C C . HIS A 1 107 ? -9.505 6.867 7.770 1.00 97.81 107 HIS A C 1
ATOM 813 O O . HIS A 1 107 ? -9.629 8.038 7.414 1.00 97.81 107 HIS A O 1
ATOM 819 N N . SER A 1 108 ? -10.433 6.235 8.488 1.00 96.56 108 SER A N 1
ATOM 820 C CA . SER A 1 108 ? -11.707 6.853 8.886 1.00 96.56 108 SER A CA 1
ATOM 821 C C . SER A 1 108 ? -11.535 8.161 9.671 1.00 96.56 108 SER A C 1
ATOM 823 O O . SER A 1 108 ? -12.341 9.074 9.510 1.00 96.56 108 SER A O 1
ATOM 825 N N . SER A 1 109 ? -10.456 8.301 10.450 1.00 96.06 109 SER A N 1
ATOM 826 C CA . SER A 1 109 ? -10.145 9.539 11.187 1.00 96.06 109 SER A CA 1
ATOM 827 C C . SER A 1 109 ? -9.859 10.751 10.293 1.00 96.06 109 SER A C 1
ATOM 829 O O . SER A 1 109 ? -9.896 11.872 10.785 1.00 96.06 109 SER A O 1
ATOM 831 N N . ASN A 1 110 ? -9.585 10.559 8.997 1.00 94.12 110 ASN A N 1
ATOM 832 C CA . ASN A 1 110 ? -9.353 11.665 8.061 1.00 94.12 110 ASN A CA 1
ATOM 833 C C . ASN A 1 110 ? -10.658 12.379 7.660 1.00 94.12 110 ASN A C 1
ATOM 835 O O . ASN A 1 110 ? -10.613 13.382 6.953 1.00 94.12 110 ASN A O 1
ATOM 839 N N . GLY A 1 111 ? -11.824 11.859 8.064 1.00 96.00 111 GLY A N 1
ATOM 840 C CA . GLY A 1 111 ? -13.129 12.449 7.751 1.00 96.00 111 GLY A CA 1
ATOM 841 C C . GLY A 1 111 ? -13.573 12.272 6.293 1.00 96.00 111 GLY A C 1
ATOM 842 O O . GLY A 1 111 ? -14.559 12.872 5.879 1.00 96.00 111 GLY A O 1
ATOM 843 N N . HIS A 1 112 ? -12.863 11.461 5.502 1.00 95.88 112 HIS A N 1
ATOM 844 C CA . HIS A 1 112 ? -13.182 11.183 4.101 1.00 95.88 112 HIS A CA 1
ATOM 845 C C . HIS A 1 112 ? -12.668 9.806 3.650 1.00 95.88 112 HIS A C 1
ATOM 847 O O . HIS A 1 112 ? -11.753 9.238 4.245 1.00 95.88 112 HIS A O 1
ATOM 853 N N . ASN A 1 113 ? -13.194 9.296 2.533 1.00 97.56 113 ASN A N 1
ATOM 854 C CA . ASN A 1 113 ? -12.841 7.982 1.974 1.00 97.56 113 ASN A CA 1
ATOM 855 C C . ASN A 1 113 ? -11.686 8.008 0.959 1.00 97.56 113 ASN A C 1
ATOM 857 O O . ASN A 1 113 ? -11.423 7.006 0.297 1.00 97.56 113 ASN A O 1
ATOM 861 N N . LYS A 1 114 ? -10.988 9.134 0.834 1.00 98.12 114 LYS A N 1
ATOM 862 C CA . LYS A 1 114 ? -9.885 9.342 -0.114 1.00 98.12 114 LYS A CA 1
ATOM 863 C C . LYS A 1 114 ? -8.532 8.973 0.496 1.00 98.12 114 LYS A C 1
ATOM 865 O O . LYS A 1 114 ? -8.376 8.990 1.721 1.00 98.12 114 LYS A O 1
ATOM 870 N N . ARG A 1 115 ? -7.543 8.672 -0.353 1.00 97.75 115 ARG A N 1
ATOM 871 C CA . ARG A 1 115 ? -6.158 8.419 0.079 1.00 97.75 115 ARG A CA 1
ATOM 872 C C . ARG A 1 115 ? -5.400 9.734 0.253 1.00 97.75 115 ARG A C 1
ATOM 874 O O . ARG A 1 115 ? -5.256 10.502 -0.696 1.00 97.75 115 ARG A O 1
ATOM 881 N N . VAL A 1 116 ? -4.902 9.966 1.462 1.00 98.19 116 VAL A N 1
ATOM 882 C CA . VAL A 1 116 ? -3.941 11.023 1.791 1.00 98.19 116 VAL A CA 1
ATOM 883 C C . VAL A 1 116 ? -2.543 10.527 1.454 1.00 98.19 116 VAL A C 1
ATOM 885 O O . VAL A 1 116 ? -2.208 9.378 1.746 1.00 98.19 116 VAL A O 1
ATOM 888 N N . ILE A 1 117 ? -1.740 11.384 0.834 1.00 98.12 117 ILE A N 1
ATOM 889 C CA . ILE A 1 117 ? -0.390 11.043 0.392 1.00 98.12 117 ILE A CA 1
ATOM 890 C C . ILE A 1 117 ? 0.603 11.751 1.303 1.00 98.12 117 ILE A C 1
ATOM 892 O O . ILE A 1 117 ? 0.551 12.974 1.444 1.00 98.12 117 ILE A O 1
ATOM 896 N N . HIS A 1 118 ? 1.508 10.982 1.895 1.00 98.06 118 HIS A N 1
ATOM 897 C CA . HIS A 1 118 ? 2.599 11.473 2.728 1.00 98.06 118 HIS A CA 1
ATOM 898 C C . HIS A 1 118 ? 3.938 11.065 2.121 1.00 98.06 118 HIS A C 1
ATOM 900 O O . HIS A 1 118 ? 4.078 9.966 1.573 1.00 98.06 118 HIS A O 1
ATOM 906 N N . GLN A 1 119 ? 4.939 11.927 2.272 1.00 97.06 119 GLN A N 1
ATOM 907 C CA . GLN A 1 119 ? 6.325 11.489 2.170 1.00 97.06 119 GLN A CA 1
ATOM 908 C C . GLN A 1 119 ? 6.663 10.597 3.376 1.00 97.06 119 GLN A C 1
ATOM 910 O O . GLN A 1 119 ? 6.105 10.758 4.463 1.00 97.06 119 GLN A O 1
ATOM 915 N N . VAL A 1 120 ? 7.570 9.641 3.181 1.00 96.50 120 VAL A N 1
ATOM 916 C C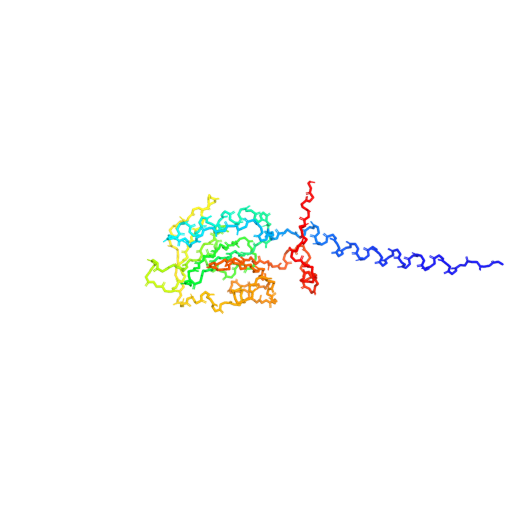A . VAL A 1 120 ? 8.064 8.760 4.245 1.00 96.50 120 VAL A CA 1
ATOM 917 C C . VAL A 1 120 ? 9.558 8.994 4.419 1.00 96.50 120 VAL A C 1
ATOM 919 O O . VAL A 1 120 ? 10.329 8.901 3.457 1.00 96.50 120 VAL A O 1
ATOM 922 N N . TYR A 1 121 ? 9.972 9.308 5.643 1.00 94.69 121 TYR A N 1
ATOM 923 C CA . TYR A 1 121 ? 11.381 9.473 5.983 1.00 94.69 121 TYR A CA 1
ATOM 924 C C . TYR A 1 121 ? 12.108 8.121 6.041 1.00 94.69 121 TYR A C 1
ATOM 926 O O . TYR A 1 121 ? 11.498 7.058 6.139 1.00 94.69 121 TYR A O 1
ATOM 934 N N . SER A 1 122 ? 13.442 8.141 6.000 1.00 90.25 122 SER A N 1
ATOM 935 C CA . SER A 1 122 ? 14.268 6.922 6.028 1.00 90.25 122 SER A CA 1
ATOM 936 C C . SER A 1 122 ? 14.123 6.099 7.314 1.00 90.25 122 SER A C 1
ATOM 938 O O . SER A 1 122 ? 14.392 4.901 7.301 1.00 90.25 122 SER A O 1
ATOM 940 N N . ASN A 1 123 ? 13.688 6.725 8.407 1.00 91.25 123 ASN A N 1
ATOM 941 C CA . ASN A 1 123 ? 13.385 6.074 9.683 1.00 91.25 123 ASN A CA 1
ATOM 942 C C . ASN A 1 123 ? 11.981 5.434 9.725 1.00 91.25 123 ASN A C 1
ATOM 944 O O . ASN A 1 123 ? 11.629 4.843 10.742 1.00 91.25 123 ASN A O 1
ATOM 948 N N . GLY A 1 124 ? 11.179 5.563 8.663 1.00 91.00 124 GLY A N 1
ATOM 949 C CA . GLY A 1 124 ? 9.825 5.018 8.606 1.00 91.00 124 GLY A CA 1
ATOM 950 C C . GLY A 1 124 ? 8.744 5.861 9.257 1.00 91.00 124 GLY A C 1
ATOM 951 O O . GLY A 1 124 ? 7.645 5.354 9.460 1.00 91.00 124 GLY A O 1
ATOM 952 N N . THR A 1 125 ? 9.013 7.122 9.595 1.00 95.56 125 THR A N 1
ATOM 953 C CA . THR A 1 125 ? 7.962 8.029 10.066 1.00 95.56 125 THR A CA 1
ATOM 954 C C . THR A 1 125 ? 7.323 8.772 8.897 1.00 95.56 125 THR A C 1
ATOM 956 O O . THR A 1 125 ? 7.971 9.068 7.885 1.00 95.56 125 THR A O 1
ATOM 959 N N . LEU A 1 126 ? 6.034 9.081 9.038 1.00 96.69 126 LEU A N 1
ATOM 960 C CA . LEU A 1 126 ? 5.309 9.908 8.081 1.00 96.69 126 LEU A CA 1
ATOM 961 C C . LEU A 1 126 ? 5.780 11.360 8.191 1.00 96.69 126 LEU A C 1
ATOM 963 O O . LEU A 1 126 ? 5.919 11.902 9.287 1.00 96.69 126 LEU A O 1
ATOM 967 N N . ALA A 1 127 ? 6.034 11.979 7.046 1.00 96.00 127 ALA A N 1
ATOM 968 C CA . ALA A 1 127 ? 6.229 13.415 6.936 1.00 96.00 127 ALA A CA 1
ATOM 969 C C . ALA A 1 127 ? 4.874 14.129 6.778 1.00 96.00 127 ALA A C 1
ATOM 971 O O . ALA A 1 127 ? 3.797 13.533 6.918 1.00 96.00 127 ALA A O 1
ATOM 972 N N . GLU A 1 128 ? 4.923 15.419 6.452 1.00 92.19 128 GLU A N 1
ATOM 973 C CA . GLU A 1 128 ? 3.723 16.179 6.135 1.00 92.19 128 GLU A CA 1
ATOM 974 C C . GLU A 1 128 ? 2.967 15.607 4.926 1.00 92.19 128 GLU A C 1
ATOM 976 O O . GLU A 1 128 ? 3.501 14.887 4.072 1.00 92.19 128 GLU A O 1
ATOM 981 N N . ARG A 1 129 ? 1.670 15.914 4.881 1.00 96.69 129 ARG A N 1
ATOM 982 C CA . ARG A 1 129 ? 0.809 15.570 3.755 1.00 96.69 129 ARG A CA 1
ATOM 983 C C . ARG A 1 129 ? 1.265 16.351 2.525 1.00 96.69 129 ARG A C 1
ATOM 985 O O . ARG A 1 129 ? 1.246 17.575 2.532 1.00 96.69 129 ARG A O 1
ATOM 992 N N . ILE A 1 130 ? 1.538 15.636 1.439 1.00 97.38 130 ILE A N 1
ATOM 993 C CA . ILE A 1 130 ? 1.939 16.216 0.147 1.00 97.38 130 ILE A CA 1
ATOM 994 C C . ILE A 1 130 ? 0.846 16.103 -0.923 1.00 97.38 130 ILE A C 1
ATOM 996 O O . ILE A 1 130 ? 0.971 16.666 -2.008 1.00 97.38 130 ILE A O 1
ATOM 1000 N N . GLY A 1 131 ? -0.230 15.360 -0.649 1.00 97.31 131 GLY A N 1
ATOM 1001 C CA . GLY A 1 131 ? -1.292 15.152 -1.627 1.00 97.31 131 GLY A CA 1
ATOM 1002 C C . GLY A 1 131 ? -2.568 14.544 -1.059 1.00 97.31 131 GLY A C 1
ATOM 1003 O O . GLY A 1 131 ? -2.644 14.132 0.101 1.00 97.31 131 GLY A O 1
ATOM 1004 N N . LEU A 1 132 ? -3.598 14.527 -1.899 1.00 97.62 132 LEU A N 1
ATOM 1005 C CA . LEU A 1 132 ? -4.880 13.869 -1.674 1.00 97.62 132 LEU A CA 1
ATOM 1006 C C . LEU A 1 132 ? -5.425 13.459 -3.034 1.00 97.62 132 LEU A C 1
ATOM 1008 O O . LEU A 1 132 ? -5.496 14.288 -3.939 1.00 97.62 132 LEU A O 1
ATOM 1012 N N . GLU A 1 133 ? -5.804 12.197 -3.174 1.00 96.38 133 GLU A N 1
ATOM 1013 C CA . GLU A 1 133 ? -6.424 11.737 -4.413 1.00 96.38 133 GLU A CA 1
ATOM 1014 C C . GLU A 1 133 ? -7.842 12.284 -4.583 1.00 96.38 133 GLU A C 1
ATOM 1016 O O . GLU A 1 133 ? -8.528 12.579 -3.604 1.00 96.38 133 GLU A O 1
ATOM 1021 N N . SER A 1 134 ? -8.290 12.424 -5.831 1.00 95.00 134 SER A N 1
ATOM 1022 C CA . SER A 1 134 ? -9.621 12.952 -6.148 1.00 95.00 134 SER A CA 1
ATOM 1023 C C . SER A 1 134 ? -10.741 11.999 -5.747 1.00 95.00 134 SER A C 1
ATOM 1025 O O . SER A 1 134 ? -11.791 12.461 -5.290 1.00 95.00 134 SER A O 1
ATOM 1027 N N . ASP A 1 135 ? -10.493 10.698 -5.874 1.00 96.75 135 ASP A N 1
ATOM 1028 C CA . ASP A 1 135 ? -11.526 9.672 -5.844 1.00 96.75 135 ASP A CA 1
ATOM 1029 C C . ASP A 1 135 ? -11.541 8.917 -4.518 1.00 96.75 135 ASP A C 1
ATOM 1031 O O . ASP A 1 135 ? -10.520 8.730 -3.845 1.00 96.75 135 ASP A O 1
ATOM 1035 N N . ASP A 1 136 ? -12.729 8.446 -4.158 1.00 97.62 136 ASP A N 1
ATOM 1036 C CA . ASP A 1 136 ? -12.898 7.563 -3.017 1.00 97.62 136 ASP A CA 1
ATOM 1037 C C . ASP A 1 136 ? -12.200 6.222 -3.264 1.00 97.62 136 ASP A C 1
ATOM 1039 O O . ASP A 1 136 ? -12.264 5.622 -4.341 1.00 97.62 136 ASP A O 1
ATOM 1043 N N . TYR A 1 137 ? -11.548 5.712 -2.223 1.00 97.38 137 TYR A N 1
ATOM 1044 C CA . TYR A 1 137 ? -10.826 4.454 -2.277 1.00 97.38 137 TYR A CA 1
ATOM 1045 C C . TYR A 1 137 ? -11.569 3.369 -1.500 1.00 97.38 137 TYR A C 1
ATOM 1047 O O . TYR A 1 137 ? -11.472 3.265 -0.276 1.00 97.38 137 TYR A O 1
ATOM 1055 N N . ASN A 1 138 ? -12.302 2.528 -2.232 1.00 97.06 138 ASN A N 1
ATOM 1056 C CA . ASN A 1 138 ? -12.949 1.347 -1.671 1.00 97.06 138 ASN A CA 1
ATOM 1057 C C . ASN A 1 138 ? -11.965 0.166 -1.601 1.00 97.06 138 ASN A C 1
ATOM 1059 O O . ASN A 1 138 ? -11.811 -0.592 -2.563 1.00 97.06 138 ASN A O 1
ATOM 1063 N N . THR A 1 139 ? -11.307 0.016 -0.455 1.00 96.56 139 THR A N 1
ATOM 1064 C CA . THR A 1 139 ? -10.276 -1.002 -0.196 1.00 96.56 139 THR A CA 1
ATOM 1065 C C . THR A 1 139 ? -10.767 -2.430 -0.410 1.00 96.56 139 THR A C 1
ATOM 1067 O O . THR A 1 139 ? -10.103 -3.202 -1.095 1.00 96.56 139 THR A O 1
ATOM 1070 N N . VAL A 1 140 ? -11.951 -2.771 0.109 1.00 96.75 140 VAL A N 1
ATOM 1071 C CA . VAL A 1 140 ? -12.454 -4.157 0.102 1.00 96.75 140 VAL A CA 1
ATOM 1072 C C . VAL A 1 140 ? -12.878 -4.641 -1.289 1.00 96.75 140 VAL A C 1
ATOM 1074 O O . VAL A 1 140 ? -13.050 -5.833 -1.510 1.00 96.75 140 VAL A O 1
ATOM 1077 N N . SER A 1 141 ? -13.014 -3.720 -2.247 1.00 95.38 141 SER A N 1
ATOM 1078 C CA . SER A 1 141 ? -13.333 -4.030 -3.647 1.00 95.38 141 SER A CA 1
ATOM 1079 C C . SER A 1 141 ? -12.105 -4.283 -4.528 1.00 95.38 141 SER A C 1
ATOM 1081 O O . SER A 1 141 ? -12.246 -4.599 -5.709 1.00 95.38 141 SER A O 1
ATOM 1083 N N . LYS A 1 142 ? -10.886 -4.090 -4.008 1.00 93.56 142 LYS A N 1
ATOM 1084 C CA . LYS A 1 142 ? -9.669 -4.181 -4.824 1.00 93.56 142 LYS A CA 1
ATOM 1085 C C . LYS A 1 142 ? -9.320 -5.633 -5.129 1.00 93.56 142 LYS A C 1
ATOM 1087 O O . LYS A 1 142 ? -9.417 -6.490 -4.263 1.00 93.56 142 LYS A O 1
ATOM 1092 N N . GLY A 1 143 ? -8.842 -5.901 -6.345 1.00 90.88 143 GLY A N 1
ATOM 1093 C CA . GLY A 1 143 ? -8.527 -7.264 -6.792 1.00 90.88 143 GLY A CA 1
ATOM 1094 C C . GLY A 1 143 ? -7.554 -8.011 -5.872 1.00 90.88 143 GLY A C 1
ATOM 1095 O O . GLY A 1 143 ? -7.801 -9.168 -5.555 1.00 90.88 143 GLY A O 1
ATOM 1096 N N . TRP A 1 144 ? -6.508 -7.338 -5.377 1.00 90.25 144 TRP A N 1
ATOM 1097 C CA . TRP A 1 144 ? -5.568 -7.905 -4.396 1.00 90.25 144 TRP A CA 1
ATOM 1098 C C . TRP A 1 144 ? -6.216 -8.186 -3.031 1.00 90.25 144 TRP A C 1
ATOM 1100 O O . TRP A 1 144 ? -5.785 -9.074 -2.308 1.00 90.25 144 TRP A O 1
ATOM 1110 N N . TYR A 1 145 ? -7.266 -7.449 -2.669 1.00 93.81 145 TYR A N 1
ATOM 1111 C CA . TYR A 1 145 ? -8.001 -7.674 -1.428 1.00 93.81 145 TYR A CA 1
ATOM 1112 C C . TYR A 1 145 ? -8.938 -8.88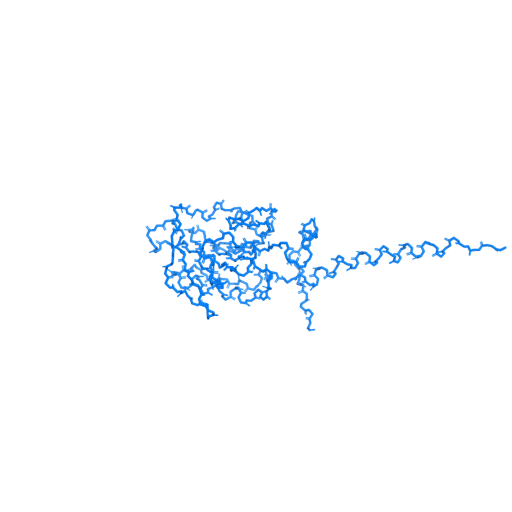0 -1.565 1.00 93.81 145 TYR A C 1
ATOM 1114 O O . TYR A 1 145 ? -9.015 -9.723 -0.678 1.00 93.81 145 TYR A O 1
ATOM 1122 N N . VAL A 1 146 ? -9.628 -8.989 -2.705 1.00 92.62 146 VAL A N 1
ATOM 1123 C CA . VAL A 1 146 ? -10.583 -10.076 -2.973 1.00 92.62 146 VAL A CA 1
ATOM 1124 C C . VAL A 1 146 ? -9.869 -11.407 -3.247 1.00 92.62 146 VAL A C 1
ATOM 1126 O O . VAL A 1 146 ? -10.375 -12.462 -2.877 1.00 92.62 146 VAL A O 1
ATOM 1129 N N . LYS A 1 147 ? -8.676 -11.382 -3.859 1.00 85.00 147 LYS A N 1
ATOM 1130 C CA . LYS A 1 147 ? -7.836 -12.568 -4.114 1.00 85.00 147 LYS A CA 1
ATOM 1131 C C . LYS A 1 147 ? -6.875 -12.855 -2.954 1.00 85.00 147 LYS A C 1
ATOM 1133 O O . LYS A 1 147 ? -5.672 -12.999 -3.167 1.00 85.00 147 LYS A O 1
ATOM 1138 N N . ALA A 1 148 ? -7.383 -12.899 -1.726 1.00 75.56 148 ALA A N 1
ATOM 1139 C CA . ALA A 1 148 ? -6.538 -13.172 -0.571 1.00 75.56 148 ALA A CA 1
ATOM 1140 C C . ALA A 1 148 ? -5.950 -14.599 -0.607 1.00 75.56 148 ALA A C 1
ATOM 1142 O O . ALA A 1 148 ? -6.521 -15.505 -1.210 1.00 75.56 148 ALA A O 1
ATOM 1143 N N . ASP A 1 149 ? -4.795 -14.780 0.040 1.00 82.06 149 ASP A N 1
ATOM 1144 C CA . ASP A 1 149 ? -4.054 -16.050 0.139 1.00 82.06 149 ASP A CA 1
ATOM 1145 C C . ASP A 1 149 ? -3.494 -16.597 -1.183 1.00 82.06 149 ASP A C 1
ATOM 1147 O O . ASP A 1 149 ? -3.218 -17.793 -1.298 1.00 82.06 149 ASP A O 1
ATOM 1151 N N . ASN A 1 150 ? -3.300 -15.737 -2.185 1.00 82.25 150 ASN A N 1
ATOM 1152 C CA . ASN A 1 150 ? -2.733 -16.143 -3.464 1.00 82.25 150 ASN A CA 1
ATOM 1153 C C . ASN A 1 150 ? -2.045 -14.985 -4.204 1.00 82.25 150 ASN A C 1
ATOM 1155 O O . ASN A 1 150 ? -2.091 -13.820 -3.800 1.00 82.25 150 ASN A O 1
ATOM 1159 N N . TRP A 1 151 ? -1.408 -15.321 -5.320 1.00 82.62 151 TRP A N 1
ATOM 1160 C CA . TRP A 1 151 ? -0.973 -14.372 -6.330 1.00 82.62 151 TRP A CA 1
ATOM 1161 C C . TRP A 1 151 ? -2.149 -13.894 -7.182 1.00 82.62 151 TRP A C 1
ATOM 1163 O O . TRP A 1 151 ? -3.021 -14.669 -7.577 1.00 82.62 151 TRP A O 1
ATOM 1173 N N . THR A 1 152 ? -2.139 -12.613 -7.537 1.00 86.38 152 THR A N 1
ATOM 1174 C CA . THR A 1 152 ? -3.003 -12.095 -8.598 1.00 86.38 152 THR A CA 1
ATOM 1175 C C . THR A 1 152 ? -2.507 -12.537 -9.977 1.00 86.38 152 THR A C 1
ATOM 1177 O O . THR A 1 152 ? -1.352 -12.944 -10.167 1.00 86.38 152 THR A O 1
ATOM 1180 N N . ASP A 1 153 ? -3.370 -12.368 -10.979 1.00 85.88 153 ASP A N 1
ATOM 1181 C CA . ASP A 1 153 ? -2.932 -12.336 -12.375 1.00 85.88 153 ASP A CA 1
ATOM 1182 C C . ASP A 1 153 ? -2.001 -11.140 -12.606 1.00 85.88 153 ASP A C 1
ATOM 1184 O O . ASP A 1 153 ? -1.891 -10.248 -11.755 1.00 85.88 153 ASP A O 1
ATOM 1188 N N . VAL A 1 154 ? -1.323 -11.126 -13.753 1.00 86.19 154 VAL A N 1
ATOM 1189 C CA . VAL A 1 154 ? -0.547 -9.956 -14.171 1.00 86.19 154 VAL A CA 1
ATOM 1190 C C . VAL A 1 154 ? -1.508 -8.806 -14.462 1.00 86.19 154 VAL A C 1
ATOM 1192 O O . VAL A 1 154 ? -2.488 -8.984 -15.184 1.00 86.19 154 VAL A O 1
ATOM 1195 N N . TYR A 1 155 ? -1.225 -7.624 -13.923 1.00 87.94 155 TYR A N 1
ATOM 1196 C CA . TYR A 1 155 ? -1.996 -6.417 -14.203 1.00 87.94 155 TYR A CA 1
ATOM 1197 C C . TYR A 1 155 ? -1.097 -5.180 -14.261 1.00 87.94 155 TYR A C 1
ATOM 1199 O O . TYR A 1 155 ? 0.054 -5.203 -13.820 1.00 87.94 155 TYR A O 1
ATOM 1207 N N . GLN A 1 156 ? -1.628 -4.102 -14.837 1.00 90.62 156 GLN A N 1
ATOM 1208 C CA . GLN A 1 156 ? -0.948 -2.814 -14.915 1.00 90.62 156 GLN A CA 1
ATOM 1209 C C . GLN A 1 156 ? -1.129 -2.048 -13.600 1.00 90.62 156 GLN A C 1
ATOM 1211 O O . GLN A 1 156 ? -2.262 -1.811 -13.171 1.00 90.62 156 GLN A O 1
ATOM 1216 N N . PHE A 1 157 ? -0.037 -1.613 -12.971 1.00 89.69 157 PHE A N 1
ATOM 1217 C CA . PHE A 1 157 ? -0.140 -0.770 -11.784 1.00 89.69 157 PHE A CA 1
ATOM 1218 C C . PHE A 1 157 ? -0.584 0.645 -12.162 1.00 89.69 157 PHE A C 1
ATOM 1220 O O . PHE A 1 157 ? -0.219 1.182 -13.207 1.00 89.69 157 PHE A O 1
ATOM 1227 N N . ALA A 1 158 ? -1.312 1.304 -11.257 1.00 87.12 158 ALA A N 1
ATOM 1228 C CA . ALA A 1 158 ? -1.802 2.669 -11.476 1.00 87.12 158 ALA A CA 1
ATOM 1229 C C . ALA A 1 158 ? -0.677 3.700 -11.696 1.00 87.12 158 ALA A C 1
ATOM 1231 O O . ALA A 1 158 ? -0.905 4.751 -12.279 1.00 87.12 158 ALA A O 1
ATOM 1232 N N . SER A 1 159 ? 0.536 3.416 -11.208 1.00 86.56 159 SER A N 1
ATOM 1233 C CA . SER A 1 159 ? 1.718 4.281 -11.349 1.00 86.56 159 SER A CA 1
ATOM 1234 C C . SER A 1 159 ? 2.560 3.976 -12.596 1.00 86.56 159 SER A C 1
ATOM 1236 O O . SER A 1 159 ? 3.590 4.618 -12.796 1.00 86.56 159 SER A O 1
ATOM 1238 N N . GLY A 1 160 ? 2.123 3.023 -13.424 1.00 86.06 160 GLY A N 1
ATOM 1239 C CA . GLY A 1 160 ? 2.875 2.493 -14.557 1.00 86.06 160 GLY A CA 1
ATOM 1240 C C . GLY A 1 160 ? 3.485 1.117 -14.281 1.00 86.06 160 GLY A C 1
ATOM 1241 O O . GLY A 1 160 ? 3.487 0.623 -13.160 1.00 86.06 160 GLY A O 1
ATOM 1242 N N . GLY A 1 161 ? 3.992 0.474 -15.331 1.00 86.38 161 GLY A N 1
ATOM 1243 C CA . GLY A 1 161 ? 4.523 -0.888 -15.249 1.00 86.38 161 GLY A CA 1
ATOM 1244 C C . GLY A 1 161 ? 3.461 -1.962 -14.984 1.00 86.38 161 GLY A C 1
ATOM 1245 O O . GLY A 1 161 ? 2.305 -1.676 -14.671 1.00 86.38 161 GLY A O 1
ATOM 1246 N N . SER A 1 162 ? 3.877 -3.217 -15.112 1.00 87.75 162 SER A N 1
ATOM 1247 C CA . SER A 1 162 ? 3.039 -4.386 -14.870 1.00 87.75 162 SER A CA 1
ATOM 1248 C C . SER A 1 162 ? 3.704 -5.330 -13.879 1.00 87.75 162 SER A C 1
ATOM 1250 O O . SER A 1 162 ? 4.931 -5.371 -13.742 1.00 87.75 162 SER A O 1
ATOM 1252 N N . GLY A 1 163 ? 2.880 -6.094 -13.174 1.00 87.62 163 GLY A N 1
ATOM 1253 C CA . GLY A 1 163 ? 3.364 -7.051 -12.198 1.00 87.62 163 GLY A CA 1
ATOM 1254 C C . GLY A 1 163 ? 2.249 -7.887 -11.597 1.00 87.62 163 GLY A C 1
ATOM 1255 O O . GLY A 1 163 ? 1.142 -7.958 -12.132 1.00 87.62 163 GLY A O 1
ATOM 1256 N N . ARG A 1 164 ? 2.568 -8.553 -10.489 1.00 86.38 164 ARG A N 1
ATOM 1257 C CA . ARG A 1 164 ? 1.629 -9.367 -9.713 1.00 86.38 164 ARG A CA 1
ATOM 1258 C C . ARG A 1 164 ? 1.697 -8.954 -8.253 1.00 86.38 164 ARG A C 1
ATOM 1260 O O . ARG A 1 164 ? 2.752 -8.533 -7.778 1.00 86.38 164 ARG A O 1
ATOM 1267 N N . THR A 1 165 ? 0.602 -9.175 -7.543 1.00 88.31 165 THR A N 1
ATOM 1268 C CA . THR A 1 165 ? 0.520 -8.961 -6.102 1.00 88.31 165 THR A CA 1
ATOM 1269 C C . THR A 1 165 ? 0.362 -10.301 -5.405 1.00 88.31 165 THR A C 1
ATOM 1271 O O . THR A 1 165 ? -0.561 -11.050 -5.722 1.00 88.31 165 THR A O 1
ATOM 1274 N N . PHE A 1 166 ? 1.243 -10.619 -4.459 1.00 86.25 166 PHE A N 1
ATOM 1275 C CA . PHE A 1 166 ? 0.986 -11.698 -3.508 1.00 86.25 166 PHE A CA 1
ATOM 1276 C C . PHE A 1 166 ? 0.127 -11.156 -2.377 1.00 86.25 166 PHE A C 1
ATOM 1278 O O . PHE A 1 166 ? 0.437 -10.097 -1.834 1.00 86.25 166 PHE A O 1
ATOM 1285 N N . CYS A 1 167 ? -0.932 -11.872 -2.020 1.00 87.25 167 CYS A N 1
ATOM 1286 C CA . CYS A 1 167 ? -1.920 -11.424 -1.050 1.00 87.25 167 CYS A CA 1
ATOM 1287 C C . CYS A 1 167 ? -2.050 -12.462 0.063 1.00 87.25 167 CYS A C 1
ATOM 1289 O O . CYS A 1 167 ? -2.072 -13.663 -0.200 1.00 87.25 167 CYS A O 1
ATOM 1291 N N . LYS A 1 168 ? -2.193 -12.015 1.309 1.00 86.38 168 LYS A N 1
ATOM 1292 C CA . LYS A 1 168 ? -2.389 -12.884 2.469 1.00 86.38 168 LYS A CA 1
ATOM 1293 C C . LYS A 1 168 ? -3.482 -12.332 3.373 1.00 86.38 168 LYS A C 1
ATOM 1295 O O . LYS A 1 168 ? -3.391 -11.182 3.807 1.00 86.38 168 LYS A O 1
ATOM 1300 N N . SER A 1 169 ? -4.500 -13.146 3.656 1.00 89.00 169 SER A N 1
ATOM 1301 C CA . SER A 1 169 ? -5.540 -12.760 4.609 1.00 89.00 169 SER A CA 1
ATOM 1302 C C . SER A 1 169 ? -5.062 -12.924 6.053 1.00 89.00 169 SER A C 1
ATOM 1304 O O . SER A 1 169 ? -4.196 -13.745 6.371 1.00 89.00 169 SER A O 1
ATOM 1306 N N . PHE A 1 170 ? -5.659 -12.132 6.933 1.00 87.38 170 PHE A N 1
ATOM 1307 C CA . PHE A 1 170 ? -5.643 -12.300 8.382 1.00 87.38 170 PHE A CA 1
ATOM 1308 C C . PHE A 1 170 ? -7.030 -11.925 8.923 1.00 87.38 170 PHE A C 1
ATOM 1310 O O . PHE A 1 170 ? -7.864 -11.396 8.188 1.00 87.38 170 PHE A O 1
ATOM 1317 N N . SER A 1 171 ? -7.295 -12.163 10.211 1.00 89.12 171 SER A N 1
ATOM 1318 C CA . SER A 1 171 ? -8.648 -12.042 10.784 1.00 89.12 171 SER A CA 1
ATOM 1319 C C . SER A 1 171 ? -9.345 -10.699 10.527 1.00 89.12 171 SER A C 1
ATOM 1321 O O . SER A 1 171 ? -10.570 -10.652 10.483 1.00 89.12 171 SER A O 1
ATOM 1323 N N . ASN A 1 172 ? -8.587 -9.612 10.339 1.00 91.38 172 ASN A N 1
ATOM 1324 C CA . ASN A 1 172 ? -9.131 -8.264 10.170 1.00 91.38 172 ASN A CA 1
ATOM 1325 C C . ASN A 1 172 ? -8.802 -7.609 8.817 1.00 91.38 172 ASN A C 1
ATOM 1327 O O . ASN A 1 172 ? -9.049 -6.408 8.663 1.00 91.38 172 ASN A O 1
ATOM 1331 N N . GLY A 1 173 ? -8.253 -8.346 7.845 1.00 93.00 173 GLY A N 1
ATOM 1332 C CA . GLY A 1 173 ? -7.924 -7.759 6.550 1.00 93.00 173 GLY A CA 1
ATOM 1333 C C . GLY A 1 173 ? -6.992 -8.576 5.662 1.00 93.00 173 GLY A C 1
ATOM 1334 O O . GLY A 1 173 ? -6.915 -9.800 5.752 1.00 93.00 173 GLY A O 1
ATOM 1335 N N . VAL A 1 174 ? -6.281 -7.866 4.785 1.00 91.25 174 VAL A N 1
ATOM 1336 C CA . VAL A 1 174 ? -5.335 -8.424 3.814 1.00 91.25 174 VAL A CA 1
ATOM 1337 C C . VAL A 1 174 ? -4.058 -7.586 3.788 1.00 91.25 174 VAL A C 1
ATOM 1339 O O . VAL A 1 174 ? -4.109 -6.358 3.683 1.00 91.25 174 VAL A O 1
ATOM 1342 N N . ILE A 1 175 ? -2.908 -8.256 3.859 1.00 90.56 175 ILE A N 1
ATOM 1343 C CA . ILE A 1 175 ? -1.610 -7.684 3.491 1.00 90.56 175 ILE A CA 1
ATOM 1344 C C . ILE A 1 175 ? -1.252 -8.166 2.090 1.00 90.56 175 ILE A C 1
ATOM 1346 O O . ILE A 1 175 ? -1.511 -9.317 1.737 1.00 90.56 175 ILE A O 1
ATOM 1350 N N . ALA A 1 176 ? -0.676 -7.289 1.281 1.00 89.88 176 ALA A N 1
ATOM 1351 C CA . ALA A 1 176 ? -0.270 -7.640 -0.066 1.00 89.88 176 ALA A CA 1
ATOM 1352 C C . ALA A 1 176 ? 1.071 -7.001 -0.427 1.00 89.88 176 ALA A C 1
ATOM 1354 O O . ALA A 1 176 ? 1.446 -5.976 0.143 1.00 89.88 176 ALA A O 1
ATOM 1355 N N . VAL A 1 177 ? 1.801 -7.594 -1.364 1.00 89.44 177 VAL A N 1
ATOM 1356 C CA . VAL A 1 177 ? 3.091 -7.080 -1.838 1.00 89.44 177 VAL A CA 1
ATOM 1357 C C . VAL A 1 177 ? 3.171 -7.249 -3.344 1.00 89.44 177 VAL A C 1
ATOM 1359 O O . VAL A 1 177 ? 2.939 -8.340 -3.865 1.00 89.44 177 VAL A O 1
ATOM 1362 N N . ASP A 1 178 ? 3.515 -6.167 -4.032 1.00 89.50 178 ASP A N 1
ATOM 1363 C CA . ASP A 1 178 ? 3.781 -6.187 -5.462 1.00 89.50 178 ASP A CA 1
ATOM 1364 C C . ASP A 1 178 ? 5.224 -6.556 -5.757 1.00 89.50 178 ASP A C 1
ATOM 1366 O O . ASP A 1 178 ? 6.162 -6.020 -5.151 1.00 89.50 178 ASP A O 1
ATOM 1370 N N . ARG A 1 179 ? 5.370 -7.340 -6.819 1.00 85.38 179 ARG A N 1
ATOM 1371 C CA . ARG A 1 179 ? 6.610 -7.474 -7.578 1.00 85.38 179 ARG A CA 1
ATOM 1372 C C . ARG A 1 179 ? 6.415 -7.011 -9.012 1.00 85.38 179 ARG A C 1
ATOM 1374 O O . ARG A 1 179 ? 5.305 -7.075 -9.544 1.00 85.38 179 ARG A O 1
ATOM 1381 N N . ASP A 1 180 ? 7.505 -6.603 -9.646 1.00 83.00 180 ASP A N 1
ATOM 1382 C CA . ASP A 1 180 ? 7.550 -6.309 -11.078 1.00 83.00 180 ASP A CA 1
ATOM 1383 C C . ASP A 1 180 ? 8.519 -7.241 -11.818 1.00 83.00 180 ASP A C 1
ATOM 1385 O O . ASP A 1 180 ? 9.094 -8.173 -11.256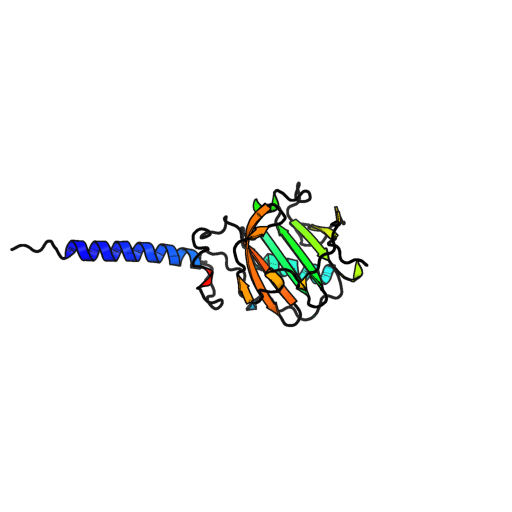 1.00 83.00 180 ASP A O 1
ATOM 1389 N N . ALA A 1 181 ? 8.690 -6.981 -13.112 1.00 78.62 181 ALA A N 1
ATOM 1390 C CA . ALA A 1 181 ? 9.533 -7.776 -13.991 1.00 78.62 181 ALA A CA 1
ATOM 1391 C C . ALA A 1 181 ? 11.039 -7.755 -13.647 1.00 78.62 181 ALA A C 1
ATOM 1393 O O . ALA A 1 181 ? 11.798 -8.496 -14.270 1.00 78.62 181 ALA A O 1
ATOM 1394 N N . ARG A 1 182 ? 11.492 -6.924 -12.696 1.00 81.38 182 ARG A N 1
ATOM 1395 C CA . ARG A 1 182 ? 12.904 -6.872 -12.280 1.00 81.38 182 ARG A CA 1
ATOM 1396 C C . ARG A 1 182 ? 13.270 -7.978 -11.300 1.00 81.38 182 ARG A C 1
ATOM 1398 O O . ARG A 1 182 ? 14.457 -8.226 -11.122 1.00 81.38 182 ARG A O 1
ATOM 1405 N N . GLU A 1 183 ? 12.287 -8.613 -10.659 1.00 75.19 183 GLU A N 1
ATOM 1406 C CA . GLU A 1 183 ? 12.560 -9.768 -9.807 1.00 75.19 183 GLU A CA 1
ATOM 1407 C C . GLU A 1 183 ? 13.246 -10.861 -10.644 1.00 75.19 183 GLU A C 1
ATOM 1409 O O . GLU A 1 183 ? 12.765 -11.170 -11.746 1.00 75.19 183 GLU A O 1
ATOM 1414 N N . PRO A 1 184 ? 14.360 -11.444 -10.156 1.00 66.38 184 PRO A N 1
ATOM 1415 C CA . PRO A 1 184 ? 14.937 -12.636 -10.744 1.00 66.38 184 PRO A CA 1
ATOM 1416 C C . PRO A 1 184 ? 13.804 -13.633 -10.955 1.00 66.38 184 PRO A C 1
ATOM 1418 O O . PRO A 1 184 ? 13.031 -13.893 -10.037 1.00 66.38 184 PRO A O 1
ATOM 1421 N N . CYS A 1 185 ? 13.677 -14.140 -12.183 1.00 64.81 185 CYS A N 1
ATOM 1422 C CA . CYS A 1 185 ? 12.656 -15.123 -12.568 1.00 64.81 185 CYS A CA 1
ATOM 1423 C C . CYS A 1 185 ? 11.272 -14.564 -12.903 1.00 64.81 185 CYS A C 1
ATOM 1425 O O . CYS A 1 185 ? 10.293 -15.309 -12.972 1.00 64.81 185 CYS A O 1
ATOM 1427 N N . SER A 1 186 ? 11.196 -13.284 -13.268 1.00 58.84 186 SER A N 1
ATOM 1428 C CA . SER A 1 186 ? 10.020 -12.709 -13.926 1.00 58.84 186 SER A CA 1
ATOM 1429 C C . SER A 1 186 ? 9.634 -13.406 -15.245 1.00 58.84 186 SER A C 1
ATOM 1431 O O . SER A 1 186 ? 8.464 -13.443 -15.611 1.00 58.84 186 SER A O 1
ATOM 1433 N N . ALA A 1 187 ? 10.566 -14.049 -15.951 1.00 52.44 187 ALA A N 1
ATOM 1434 C CA . ALA A 1 187 ? 10.222 -14.896 -17.101 1.00 52.44 187 ALA A CA 1
ATOM 1435 C C . ALA A 1 187 ? 9.465 -16.180 -16.687 1.00 52.44 187 ALA A C 1
ATOM 1437 O O . ALA A 1 187 ? 8.671 -16.710 -17.456 1.00 52.44 187 ALA A O 1
ATOM 1438 N N . CYS A 1 188 ? 9.645 -16.643 -15.444 1.00 48.59 188 CYS A N 1
ATOM 1439 C CA . CYS A 1 188 ? 8.954 -17.798 -14.859 1.00 48.59 188 CYS A CA 1
ATOM 1440 C C . CYS A 1 188 ? 7.620 -17.417 -14.185 1.00 48.59 188 CYS A C 1
ATOM 1442 O O . CYS A 1 188 ? 7.056 -18.197 -13.409 1.00 48.59 188 CYS A O 1
ATOM 1444 N N . LEU A 1 189 ? 7.077 -16.223 -14.462 1.00 49.53 189 LEU A N 1
ATOM 1445 C CA . LEU A 1 189 ? 5.766 -15.785 -13.961 1.00 49.53 189 LEU A CA 1
ATOM 1446 C C . LEU A 1 189 ? 4.626 -16.735 -14.353 1.00 49.53 189 LEU A C 1
ATOM 1448 O O . LEU A 1 189 ? 3.572 -16.685 -13.719 1.00 49.53 189 LEU A O 1
ATOM 1452 N N . GLU A 1 190 ? 4.825 -17.587 -15.360 1.00 46.50 190 GLU A N 1
ATOM 1453 C CA . GLU A 1 190 ? 3.879 -18.627 -15.764 1.00 46.50 190 GLU A CA 1
ATOM 1454 C C . GLU A 1 190 ? 3.948 -19.917 -14.930 1.00 46.50 190 GLU A C 1
ATOM 1456 O O . GLU A 1 190 ? 3.019 -20.699 -15.036 1.00 46.50 190 GLU A O 1
ATOM 1461 N N . ASN A 1 191 ? 4.953 -20.134 -14.068 1.00 40.94 191 ASN A N 1
ATOM 1462 C CA . ASN A 1 191 ? 5.060 -21.356 -13.241 1.00 40.94 191 ASN A CA 1
ATOM 1463 C C . ASN A 1 191 ? 5.388 -21.100 -11.755 1.00 40.94 191 ASN A C 1
ATOM 1465 O O . ASN A 1 191 ? 5.278 -21.997 -10.927 1.00 40.94 191 ASN A O 1
ATOM 1469 N N . SER A 1 192 ? 5.751 -19.878 -11.355 1.00 40.94 192 SER A N 1
ATOM 1470 C CA . SER A 1 192 ? 6.054 -19.574 -9.939 1.00 40.94 192 SER A CA 1
ATOM 1471 C C . SER A 1 192 ? 4.841 -19.652 -8.996 1.00 40.94 192 SER A C 1
ATOM 1473 O O . SER A 1 192 ? 5.014 -19.739 -7.785 1.00 40.94 192 SER A O 1
ATOM 1475 N N . TYR A 1 193 ? 3.611 -19.657 -9.523 1.00 44.19 193 TYR A N 1
ATOM 1476 C CA . TYR A 1 193 ? 2.381 -19.793 -8.731 1.00 44.19 193 TYR A CA 1
ATOM 1477 C C . TYR A 1 193 ? 1.976 -21.250 -8.456 1.00 44.19 193 TYR A C 1
ATOM 1479 O O . TYR A 1 193 ? 1.128 -21.482 -7.598 1.00 44.19 193 TYR A O 1
ATOM 1487 N N . SER A 1 194 ? 2.554 -22.235 -9.158 1.00 43.38 194 SER A N 1
ATOM 1488 C CA . SER A 1 194 ? 2.306 -23.660 -8.880 1.00 43.38 194 SER A CA 1
ATOM 1489 C C . SER A 1 194 ? 3.145 -24.192 -7.717 1.00 43.38 194 SER A C 1
ATOM 1491 O O . SER A 1 194 ? 2.989 -25.346 -7.322 1.00 43.38 194 SER A O 1
ATOM 1493 N N . VAL A 1 195 ? 4.033 -23.367 -7.156 1.00 46.44 195 VAL A N 1
ATOM 1494 C CA . VAL A 1 195 ? 4.809 -23.714 -5.968 1.00 46.44 195 VAL A CA 1
ATOM 1495 C C . VAL A 1 195 ? 3.967 -23.379 -4.732 1.00 46.44 195 VAL A C 1
ATOM 1497 O O . VAL A 1 195 ? 3.595 -22.219 -4.548 1.00 46.44 195 VAL A O 1
ATOM 1500 N N . PRO A 1 196 ? 3.628 -24.362 -3.877 1.00 43.12 196 PRO A N 1
ATOM 1501 C CA . PRO A 1 196 ? 2.844 -24.113 -2.675 1.00 43.12 196 PRO A CA 1
ATOM 1502 C C . PRO A 1 196 ? 3.510 -23.054 -1.790 1.00 43.12 196 PRO A C 1
ATOM 1504 O O . PRO A 1 196 ? 4.726 -23.087 -1.593 1.00 43.12 196 PRO A O 1
ATOM 1507 N N . ALA A 1 197 ? 2.702 -22.193 -1.161 1.00 45.03 197 ALA A N 1
ATOM 1508 C CA . ALA A 1 197 ? 3.138 -21.179 -0.188 1.00 45.03 197 ALA A CA 1
ATOM 1509 C C . ALA A 1 197 ? 3.940 -21.740 1.015 1.00 45.03 197 ALA A C 1
ATOM 1511 O O . ALA A 1 197 ? 4.410 -20.979 1.858 1.00 45.03 197 ALA A O 1
ATOM 1512 N N . SER A 1 198 ? 4.080 -23.067 1.117 1.00 40.38 198 SER A N 1
ATOM 1513 C CA . SER A 1 198 ? 4.816 -23.785 2.155 1.00 40.38 198 SER A CA 1
ATOM 1514 C C . SER A 1 198 ? 6.319 -23.928 1.894 1.00 40.38 198 SER A C 1
ATOM 1516 O O . SER A 1 198 ? 7.015 -24.441 2.769 1.00 40.38 198 SER A O 1
ATOM 1518 N N . ARG A 1 199 ? 6.852 -23.526 0.731 1.00 38.16 199 ARG A N 1
ATOM 1519 C CA . ARG A 1 199 ? 8.309 -23.524 0.535 1.00 38.16 199 ARG A CA 1
ATOM 1520 C C . ARG A 1 199 ? 8.901 -22.234 1.092 1.00 38.16 199 ARG A C 1
ATOM 1522 O O . ARG A 1 199 ? 8.809 -21.170 0.492 1.00 38.16 199 ARG A O 1
ATOM 1529 N N . VAL A 1 200 ? 9.497 -22.358 2.277 1.00 36.62 200 VAL A N 1
ATOM 1530 C CA . VAL A 1 200 ? 10.498 -21.416 2.777 1.00 36.62 200 VAL A CA 1
ATOM 1531 C C . VAL A 1 200 ? 11.660 -21.483 1.797 1.00 36.62 200 VAL A C 1
ATOM 1533 O O . VAL A 1 200 ? 12.403 -22.460 1.790 1.00 36.62 200 VAL A O 1
ATOM 1536 N N . LEU A 1 201 ? 11.770 -20.479 0.937 1.00 36.41 201 LEU A N 1
ATOM 1537 C CA . LEU A 1 201 ? 12.967 -20.284 0.136 1.00 36.41 201 LEU A CA 1
ATOM 1538 C C . LEU A 1 201 ? 14.088 -19.966 1.117 1.00 36.41 201 LEU A C 1
ATOM 1540 O O . LEU A 1 201 ? 13.984 -19.026 1.912 1.00 36.41 201 LEU A O 1
ATOM 1544 N N . GLN A 1 202 ? 15.083 -20.843 1.166 1.00 31.75 202 GLN A N 1
ATOM 1545 C CA . GLN A 1 202 ? 16.209 -20.679 2.065 1.00 31.75 202 GLN A CA 1
ATOM 1546 C C . GLN A 1 202 ? 17.024 -19.486 1.577 1.00 31.75 202 GLN A C 1
ATOM 1548 O O . GLN A 1 202 ? 17.538 -19.500 0.466 1.00 31.75 202 GLN A O 1
ATOM 1553 N N . CYS A 1 203 ? 17.163 -18.457 2.415 1.00 27.59 203 CYS A N 1
ATOM 1554 C CA . CYS A 1 203 ? 18.208 -17.465 2.207 1.00 27.59 203 CYS A CA 1
ATOM 1555 C C . CYS A 1 203 ? 19.549 -18.210 2.214 1.00 27.59 203 CYS A C 1
ATOM 1557 O O . CYS A 1 203 ? 19.944 -18.739 3.255 1.00 27.59 203 CYS A O 1
ATOM 1559 N N . LEU A 1 204 ? 20.228 -18.273 1.070 1.00 27.81 204 LEU A N 1
ATOM 1560 C CA . LEU A 1 204 ? 21.634 -18.654 1.034 1.00 27.81 204 LEU A CA 1
ATOM 1561 C C . LEU A 1 204 ? 22.414 -17.617 1.860 1.00 27.81 204 LEU A C 1
ATOM 1563 O O . LEU A 1 204 ? 22.266 -16.412 1.641 1.00 27.81 204 LEU A O 1
ATOM 1567 N N . ASN A 1 205 ? 23.146 -18.104 2.867 1.00 31.14 205 ASN A N 1
ATOM 1568 C CA . ASN A 1 205 ? 24.020 -17.302 3.729 1.00 31.14 205 ASN A CA 1
ATOM 1569 C C . ASN A 1 205 ? 25.185 -16.699 2.944 1.00 31.14 205 ASN A C 1
ATOM 1571 O O . ASN A 1 205 ? 25.767 -17.437 2.116 1.00 31.14 205 ASN A O 1
#

Secondary structure (DSSP, 8-state):
----SHHHHHHHHHHHHHHHHHHHHHHHTS--PPPGGG----S--SSHHHHHHHHHHHHHHH--TTEEEEEEEETTS-EEEEEETTSGGGTT-TTTTT-SEEEEEE-GGGSSSEEEEEEE-TTS-EEEEEEEEEEE--GGGSHHHHSTTSBPPPEE-TTSSEEEEEEEEETTEEEEEEEETTSTTGGGGGTTTSS-TT-------